Protein AF-0000000078818117 (afdb_homodimer)

Foldseek 3Di:
DPLVVVLVVLVVLLVVLVCQLVVLVVLCVVPPDPDDPPDDQDADVNHGPVVSVVSNVVSVVVNVVSVVVNCVSCVLVVVQVVCVVVPVDRDPPPPPDD/DPLVVVLVVLVVLLVVLVCQLVVLVVLCVVPPDPDDPPDDQDADVNHGPVVSVVSNVVSVVVNVVSVVVNCVSCVLVVVQVVCVVVPVDRDPPPDPDD

Structure (mmCIF, N/CA/C/O backbone):
data_AF-0000000078818117-model_v1
#
loop_
_entity.id
_entity.type
_entity.pdbx_description
1 polymer 'DUF4405 domain-containing protein'
#
loop_
_atom_site.group_PDB
_atom_site.id
_atom_site.type_symbol
_atom_site.label_atom_id
_atom_site.label_alt_id
_atom_site.label_comp_id
_atom_site.label_asym_id
_atom_site.label_entity_id
_atom_site.label_seq_id
_atom_site.pdbx_PDB_ins_code
_atom_site.Cartn_x
_atom_site.Cartn_y
_atom_site.Cartn_z
_atom_site.occupancy
_atom_site.B_iso_or_equiv
_atom_site.auth_seq_id
_atom_site.auth_comp_id
_atom_site.auth_asym_id
_atom_site.auth_atom_id
_atom_site.pdbx_PDB_model_num
ATOM 1 N N . MET A 1 1 ? -20.891 15.555 2.441 1 47.19 1 MET A N 1
ATOM 2 C CA . MET A 1 1 ? -19.844 15.062 3.34 1 47.19 1 MET A CA 1
ATOM 3 C C . MET A 1 1 ? -18.594 15.922 3.252 1 47.19 1 MET A C 1
ATOM 5 O O . MET A 1 1 ? -18.188 16.328 2.16 1 47.19 1 MET A O 1
ATOM 9 N N . THR A 1 2 ? -18.094 16.438 4.32 1 60.84 2 THR A N 1
ATOM 10 C CA . THR A 1 2 ? -16.969 17.359 4.297 1 60.84 2 THR A CA 1
ATOM 11 C C . THR A 1 2 ? -15.695 16.641 3.838 1 60.84 2 THR A C 1
ATOM 13 O O . THR A 1 2 ? -15.641 15.414 3.83 1 60.84 2 THR A O 1
ATOM 16 N N . ARG A 1 3 ? -14.828 17.219 3.002 1 67.75 3 ARG A N 1
ATOM 17 C CA . ARG A 1 3 ? -13.539 16.734 2.51 1 67.75 3 ARG A CA 1
ATOM 18 C C . ARG A 1 3 ? -12.82 15.906 3.568 1 67.75 3 ARG A C 1
ATOM 20 O O . ARG A 1 3 ? -12.164 14.914 3.248 1 67.75 3 ARG A O 1
ATOM 27 N N . GLN A 1 4 ? -13.055 16.266 4.758 1 66.62 4 GLN A N 1
ATOM 28 C CA . GLN A 1 4 ? -12.391 15.578 5.867 1 66.62 4 GLN A CA 1
ATOM 29 C C . GLN A 1 4 ? -12.945 14.164 6.047 1 66.62 4 GLN A C 1
ATOM 31 O O . GLN A 1 4 ? -12.188 13.234 6.336 1 66.62 4 GLN A O 1
ATOM 36 N N . LYS A 1 5 ? -14.234 14.156 5.777 1 73.19 5 LYS A N 1
ATOM 37 C CA . LYS A 1 5 ? -14.875 12.852 5.945 1 73.19 5 LYS A CA 1
ATOM 38 C C . LYS A 1 5 ? -14.461 11.883 4.844 1 73.19 5 LYS A C 1
ATOM 40 O O . LYS A 1 5 ? -14.234 10.703 5.102 1 73.19 5 LYS A O 1
ATOM 45 N N . THR A 1 6 ? -14.352 12.414 3.693 1 78.62 6 THR A N 1
ATOM 46 C CA . THR A 1 6 ? -13.938 11.586 2.568 1 78.62 6 THR A CA 1
ATOM 47 C C . THR A 1 6 ? -12.508 11.094 2.758 1 78.62 6 THR A C 1
ATOM 49 O O . THR A 1 6 ? -12.203 9.93 2.49 1 78.62 6 THR A O 1
ATOM 52 N N . ASN A 1 7 ? -11.641 11.969 3.268 1 79.56 7 ASN A N 1
ATOM 53 C CA . ASN A 1 7 ? -10.25 11.594 3.521 1 79.56 7 ASN A CA 1
ATOM 54 C C . ASN A 1 7 ? -10.148 10.477 4.551 1 79.56 7 ASN A C 1
ATOM 56 O O . ASN A 1 7 ? -9.398 9.516 4.359 1 79.56 7 ASN A O 1
ATOM 60 N N . TYR A 1 8 ? -10.922 10.695 5.484 1 82.25 8 TYR A N 1
ATOM 61 C CA . TYR A 1 8 ? -10.883 9.703 6.559 1 82.25 8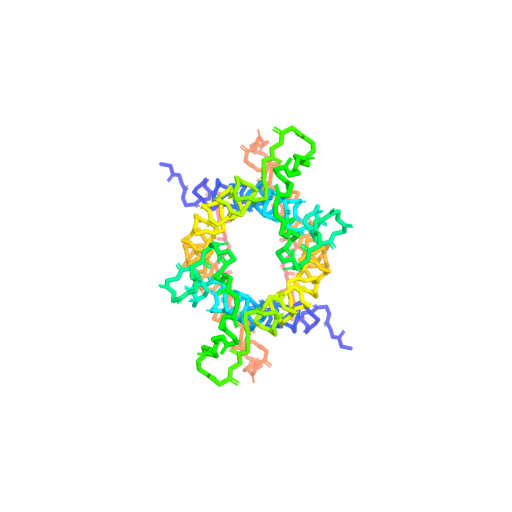 TYR A CA 1
ATOM 62 C C . TYR A 1 8 ? -11.398 8.359 6.074 1 82.25 8 TYR A C 1
ATOM 64 O O . TYR A 1 8 ? -10.82 7.312 6.383 1 82.25 8 TYR A O 1
ATOM 72 N N . LEU A 1 9 ? -12.453 8.352 5.348 1 87.06 9 LEU A N 1
ATOM 73 C CA . LEU A 1 9 ? -13.055 7.121 4.852 1 87.06 9 LEU A CA 1
ATOM 74 C C . LEU A 1 9 ? -12.109 6.406 3.891 1 87.06 9 LEU A C 1
ATOM 76 O O . LEU A 1 9 ? -11.984 5.18 3.941 1 87.06 9 LEU A O 1
ATOM 80 N N . VAL A 1 10 ? -11.484 7.141 3.068 1 91.25 10 VAL A N 1
ATOM 81 C CA . VAL A 1 10 ? -10.531 6.574 2.119 1 91.25 10 VAL A CA 1
ATOM 82 C C . VAL A 1 10 ? -9.352 5.965 2.873 1 91.25 10 VAL A C 1
ATOM 84 O O . VAL A 1 10 ? -8.938 4.836 2.588 1 91.25 10 VAL A O 1
ATOM 87 N N . ASP A 1 11 ? -8.938 6.668 3.828 1 91.25 11 ASP A N 1
ATOM 88 C CA . ASP A 1 11 ? -7.793 6.188 4.598 1 91.25 11 ASP A CA 1
ATOM 89 C C . ASP A 1 11 ? -8.148 4.926 5.383 1 91.25 11 ASP A C 1
ATOM 91 O O . ASP A 1 11 ? -7.332 4.012 5.504 1 91.25 11 ASP A O 1
ATOM 95 N N . LEU A 1 12 ? -9.328 4.922 5.902 1 90.44 12 LEU A N 1
ATOM 96 C CA . LEU A 1 12 ? -9.797 3.75 6.637 1 90.44 12 LEU A CA 1
ATOM 97 C C . LEU A 1 12 ? -9.938 2.547 5.711 1 90.44 12 LEU A C 1
ATOM 99 O O . LEU A 1 12 ? -9.531 1.437 6.062 1 90.44 12 LEU A O 1
ATOM 103 N N . ALA A 1 13 ? -10.516 2.766 4.598 1 94.75 13 ALA A N 1
ATOM 104 C CA . ALA A 1 13 ? -10.672 1.705 3.605 1 94.75 13 ALA A CA 1
ATOM 105 C C . ALA A 1 13 ? -9.312 1.194 3.135 1 94.75 13 ALA A C 1
ATOM 107 O O . ALA A 1 13 ? -9.102 -0.016 3.016 1 94.75 13 ALA A O 1
ATOM 108 N N . LEU A 1 14 ? -8.391 2.088 2.922 1 95.81 14 LEU A N 1
ATOM 109 C CA . LEU A 1 14 ? -7.047 1.737 2.473 1 95.81 14 LEU A CA 1
ATOM 110 C C . LEU A 1 14 ? -6.328 0.887 3.516 1 95.81 14 LEU A C 1
ATOM 112 O O . LEU A 1 14 ? -5.668 -0.097 3.174 1 95.81 14 LEU A O 1
ATOM 116 N N . THR A 1 15 ? -6.48 1.311 4.766 1 93.25 15 THR A N 1
ATOM 117 C CA . THR A 1 15 ? -5.836 0.561 5.84 1 93.25 15 THR A CA 1
ATOM 118 C C . THR A 1 15 ? -6.379 -0.863 5.906 1 93.25 15 THR A C 1
ATOM 120 O O . THR A 1 15 ? -5.613 -1.82 6.035 1 93.25 15 THR A O 1
ATOM 123 N N . THR A 1 16 ? -7.699 -1.043 5.754 1 94.19 16 THR A N 1
ATOM 124 C CA . THR A 1 16 ? -8.336 -2.355 5.797 1 94.19 16 THR A CA 1
ATOM 125 C C . THR A 1 16 ? -7.883 -3.215 4.621 1 94.19 16 THR A C 1
ATOM 127 O O . THR A 1 16 ? -7.512 -4.379 4.801 1 94.19 16 THR A O 1
ATOM 130 N N . LEU A 1 17 ? -7.926 -2.637 3.482 1 96.62 17 LEU A N 1
ATOM 131 C CA . LEU A 1 17 ? -7.5 -3.355 2.287 1 96.62 17 LEU A CA 1
ATOM 132 C C . LEU A 1 17 ? -6.027 -3.738 2.381 1 96.62 17 LEU A C 1
ATOM 134 O O . LEU A 1 17 ? -5.625 -4.805 1.91 1 96.62 17 LEU A O 1
ATOM 138 N N . PHE A 1 18 ? -5.219 -2.854 2.973 1 97.19 18 PHE A N 1
ATOM 139 C CA . PHE A 1 18 ? -3.801 -3.156 3.139 1 97.19 18 PHE A CA 1
ATOM 140 C C . PHE A 1 18 ? -3.609 -4.402 3.992 1 97.19 18 PHE A C 1
ATOM 142 O O . PHE A 1 18 ? -2.789 -5.266 3.666 1 97.19 18 PHE A O 1
ATOM 149 N N . PHE A 1 19 ? -4.328 -4.555 5.031 1 96.19 19 PHE A N 1
ATOM 150 C CA . PHE A 1 19 ? -4.211 -5.727 5.891 1 96.19 19 PHE A CA 1
ATOM 151 C C . PHE A 1 19 ? -4.66 -6.984 5.152 1 96.19 19 PHE A C 1
ATOM 153 O O . PHE A 1 19 ? -4.094 -8.062 5.344 1 96.19 19 PHE A O 1
ATOM 160 N N . GLY A 1 20 ? -5.672 -6.824 4.352 1 97 20 GLY A N 1
ATOM 161 C CA . GLY A 1 20 ? -6.117 -7.949 3.541 1 97 20 GLY A CA 1
ATOM 162 C C . GLY A 1 20 ? -5.07 -8.422 2.553 1 97 20 GLY A C 1
ATOM 163 O O . GLY A 1 20 ? -4.758 -9.617 2.494 1 97 20 GLY A O 1
ATOM 164 N N . VAL A 1 21 ? -4.516 -7.5 1.833 1 97.75 21 VAL A N 1
ATOM 165 C CA . VAL A 1 21 ? -3.539 -7.867 0.814 1 97.75 21 VAL A CA 1
ATOM 166 C C . VAL A 1 21 ? -2.254 -8.352 1.48 1 97.75 21 VAL A C 1
ATOM 168 O O . VAL A 1 21 ? -1.668 -9.352 1.057 1 97.75 21 VAL A O 1
ATOM 171 N N . ALA A 1 22 ? -1.793 -7.668 2.506 1 97 22 ALA A N 1
ATOM 172 C CA . ALA A 1 22 ? -0.597 -8.094 3.225 1 97 22 ALA A CA 1
ATOM 173 C C . ALA A 1 22 ? -0.804 -9.469 3.865 1 97 22 ALA A C 1
ATOM 175 O O . ALA A 1 22 ? 0.079 -10.32 3.811 1 97 22 ALA A O 1
ATOM 176 N N . GLY A 1 23 ? -1.94 -9.672 4.453 1 96.56 23 GLY A N 1
ATOM 177 C CA . GLY A 1 23 ? -2.246 -10.938 5.09 1 96.56 23 GLY A CA 1
ATOM 178 C C . GLY A 1 23 ? -2.283 -12.102 4.117 1 96.56 23 GLY A C 1
ATOM 179 O O . GLY A 1 23 ? -1.692 -13.156 4.375 1 96.56 23 GLY A O 1
ATOM 180 N N . THR A 1 24 ? -2.973 -11.938 2.994 1 95.94 24 THR A N 1
ATOM 181 C CA . THR A 1 24 ? -3.055 -12.992 1.992 1 95.94 24 THR A CA 1
ATOM 182 C C . THR A 1 24 ? -1.696 -13.227 1.339 1 95.94 24 THR A C 1
ATOM 184 O O . THR A 1 24 ? -1.318 -14.367 1.07 1 95.94 24 THR A O 1
ATOM 187 N N . GLY A 1 25 ? -0.952 -12.141 1.1 1 95.19 25 GLY A N 1
ATOM 188 C CA . GLY A 1 25 ? 0.386 -12.273 0.545 1 95.19 25 GLY A CA 1
ATOM 189 C C . GLY A 1 25 ? 1.344 -13.008 1.464 1 95.19 25 GLY A C 1
ATOM 190 O O . GLY A 1 25 ? 2.08 -13.891 1.024 1 95.19 25 GLY A O 1
ATOM 191 N N . LEU A 1 26 ? 1.374 -12.633 2.693 1 95.25 26 LEU A N 1
ATOM 192 C CA . LEU A 1 26 ? 2.246 -13.297 3.658 1 95.25 26 LEU A CA 1
ATOM 193 C C . LEU A 1 26 ? 1.849 -14.758 3.84 1 95.25 26 LEU A C 1
ATOM 195 O O . LEU A 1 26 ? 2.711 -15.625 3.994 1 95.25 26 LEU A O 1
ATOM 199 N N . PHE A 1 27 ? 0.569 -14.992 3.881 1 94.06 27 PHE A N 1
ATOM 200 C CA . PHE A 1 27 ? 0.097 -16.359 3.982 1 94.06 27 PHE A CA 1
ATOM 201 C C . PHE A 1 27 ? 0.626 -17.203 2.826 1 94.06 27 PHE A C 1
ATOM 203 O O . PHE A 1 27 ? 1.147 -18.297 3.037 1 94.06 27 PHE A O 1
ATOM 210 N N . MET A 1 28 ? 0.519 -16.734 1.641 1 92.38 28 MET A N 1
ATOM 211 C CA . MET A 1 28 ? 0.997 -17.469 0.471 1 92.38 28 MET A CA 1
ATOM 212 C C . MET A 1 28 ? 2.518 -17.594 0.488 1 92.38 28 MET A C 1
ATOM 214 O O . MET A 1 28 ? 3.068 -18.609 0.071 1 92.38 28 MET A O 1
ATOM 218 N N . TYR A 1 29 ? 3.1 -16.594 0.949 1 92.12 29 TYR A N 1
ATOM 219 C CA . TYR A 1 29 ? 4.559 -16.578 0.991 1 92.12 29 TYR A CA 1
ATOM 220 C C . TYR A 1 29 ? 5.094 -17.672 1.909 1 92.12 29 TYR A C 1
ATOM 222 O O . TYR A 1 29 ? 6.062 -18.344 1.574 1 92.12 29 TYR A O 1
ATOM 230 N N . PHE A 1 30 ? 4.465 -17.891 2.965 1 91.12 30 PHE A N 1
ATOM 231 C CA . PHE A 1 30 ? 4.98 -18.828 3.957 1 91.12 30 PHE A CA 1
ATOM 232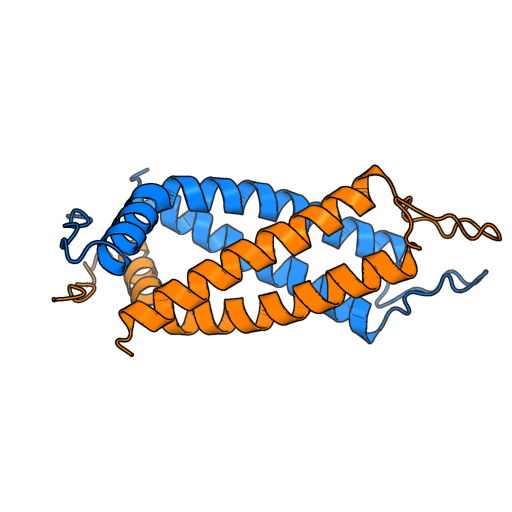 C C . PHE A 1 30 ? 4.383 -20.219 3.754 1 91.12 30 PHE A C 1
ATOM 234 O O . PHE A 1 30 ? 5.039 -21.219 4.02 1 91.12 30 PHE A O 1
ATOM 241 N N . PHE A 1 31 ? 3.225 -20.359 3.273 1 89.31 31 PHE A N 1
ATOM 242 C CA . PHE A 1 31 ? 2.523 -21.641 3.348 1 89.31 31 PHE A CA 1
ATOM 243 C C . PHE A 1 31 ? 2.32 -22.234 1.956 1 89.31 31 PHE A C 1
ATOM 245 O O . PHE A 1 31 ? 2.051 -23.422 1.814 1 89.31 31 PHE A O 1
ATOM 252 N N . ILE A 1 32 ? 2.35 -21.375 0.954 1 82.69 32 ILE A N 1
ATOM 253 C CA . ILE A 1 32 ? 2.074 -21.875 -0.387 1 82.69 32 ILE A CA 1
ATOM 254 C C . ILE A 1 32 ? 3.346 -21.828 -1.232 1 82.69 32 ILE A C 1
ATOM 256 O O . ILE A 1 32 ? 3.883 -20.734 -1.478 1 82.69 32 ILE A O 1
ATOM 260 N N . PRO A 1 33 ? 3.854 -22.922 -1.546 1 74.81 33 PRO A N 1
ATOM 261 C CA . PRO A 1 33 ? 5.078 -22.938 -2.35 1 74.81 33 PRO A CA 1
ATOM 262 C C . PRO A 1 33 ? 4.879 -22.359 -3.748 1 74.81 33 PRO A C 1
ATOM 264 O O . PRO A 1 33 ? 3.775 -22.422 -4.293 1 74.81 33 PRO A O 1
ATOM 267 N N . SER A 1 34 ? 5.77 -21.516 -4.293 1 68.06 34 SER A N 1
ATOM 268 C CA . SER A 1 34 ? 5.699 -20.875 -5.598 1 68.06 34 SER A CA 1
ATOM 269 C C . SER A 1 34 ? 5.625 -21.906 -6.723 1 68.06 34 SER A C 1
ATOM 271 O O . SER A 1 34 ? 5.109 -21.609 -7.805 1 68.06 34 SER A O 1
ATOM 273 N N . GLY A 1 35 ? 6.062 -23.109 -6.387 1 60.28 35 GLY A N 1
ATOM 274 C CA . GLY A 1 35 ? 6.117 -24.125 -7.418 1 60.28 35 GLY A CA 1
ATOM 275 C C . GLY A 1 35 ? 4.805 -24.859 -7.598 1 60.28 35 GLY A C 1
ATOM 276 O O . GLY A 1 35 ? 3.863 -24.656 -6.828 1 60.28 35 GLY A O 1
ATOM 277 N N . VAL A 1 36 ? 4.387 -25.031 -8.984 1 51.66 36 VAL A N 1
ATOM 278 C CA . VAL A 1 36 ? 3.211 -25.812 -9.359 1 51.66 36 VAL A CA 1
ATOM 279 C C . VAL A 1 36 ? 3.324 -27.219 -8.812 1 51.66 36 VAL A C 1
ATOM 281 O O . VAL A 1 36 ? 4.312 -27.922 -9.055 1 51.66 36 VAL A O 1
ATOM 284 N N . GLN A 1 37 ? 2.842 -27.422 -7.613 1 53.12 37 GLN A N 1
ATOM 285 C CA . GLN A 1 37 ? 2.887 -28.859 -7.316 1 53.12 37 GLN A CA 1
ATOM 286 C C . GLN A 1 37 ? 1.984 -29.641 -8.258 1 53.12 37 GLN A C 1
ATOM 288 O O . GLN A 1 37 ? 0.866 -29.219 -8.555 1 53.12 37 GLN A O 1
ATOM 293 N N . ARG A 1 38 ? 2.457 -30.219 -9.234 1 48.34 38 ARG A N 1
ATOM 294 C CA . ARG A 1 38 ? 1.839 -31.172 -10.141 1 48.34 38 ARG A CA 1
ATOM 295 C C . ARG A 1 38 ? 0.893 -32.094 -9.398 1 48.34 38 ARG A C 1
ATOM 297 O O . ARG A 1 38 ? 1.277 -32.719 -8.406 1 48.34 38 ARG A O 1
ATOM 304 N N . GLY A 1 39 ? -0.359 -32.094 -9.906 1 54.59 39 GLY A N 1
ATOM 305 C CA . GLY A 1 39 ? -1.339 -33.125 -9.719 1 54.59 39 GLY A CA 1
ATOM 306 C C . GLY A 1 39 ? -2.195 -32.938 -8.477 1 54.59 39 GLY A C 1
ATOM 307 O O . GLY A 1 39 ? -3.299 -33.5 -8.391 1 54.59 39 GLY A O 1
ATOM 308 N N . ARG A 1 40 ? -1.625 -32.5 -7.273 1 55.22 40 ARG A N 1
ATOM 309 C CA . ARG A 1 40 ? -2.5 -32.656 -6.113 1 55.22 40 ARG A CA 1
ATOM 310 C C . ARG A 1 40 ? -3.143 -31.328 -5.738 1 55.22 40 ARG A C 1
ATOM 312 O O . ARG A 1 40 ? -2.467 -30.297 -5.684 1 55.22 40 ARG A O 1
ATOM 319 N N . TYR A 1 41 ? -4.508 -31.234 -6.109 1 62.41 41 TYR A N 1
ATOM 320 C CA . TYR A 1 41 ? -5.375 -30.203 -5.535 1 62.41 41 TYR A CA 1
ATOM 321 C C . TYR A 1 41 ? -5.062 -29.984 -4.062 1 62.41 41 TYR A C 1
ATOM 323 O O . TYR A 1 41 ? -5.516 -30.75 -3.203 1 62.41 41 TYR A O 1
ATOM 331 N N . ILE A 1 42 ? -3.984 -29.266 -3.801 1 72.94 42 ILE A N 1
ATOM 332 C CA . ILE A 1 42 ? -3.662 -29.016 -2.4 1 72.94 42 ILE A CA 1
ATOM 333 C C . ILE A 1 42 ? -4.422 -27.781 -1.905 1 72.94 42 ILE A C 1
ATOM 335 O O . ILE A 1 42 ? -4.488 -26.766 -2.6 1 72.94 42 ILE A O 1
ATOM 339 N N . VAL A 1 43 ? -5.188 -28.016 -0.963 1 81.5 43 VAL A N 1
ATOM 340 C CA . VAL A 1 43 ? -5.957 -26.938 -0.335 1 81.5 43 VAL A CA 1
ATOM 341 C C . VAL A 1 43 ? -5.176 -26.375 0.847 1 81.5 43 VAL A C 1
ATOM 343 O O . VAL A 1 43 ? -4.559 -27.125 1.609 1 81.5 43 VAL A O 1
ATOM 346 N N . TYR A 1 44 ? -5.082 -25.125 0.829 1 86.69 44 TYR A N 1
ATOM 347 C CA . TYR A 1 44 ? -4.453 -24.391 1.919 1 86.69 44 TYR A CA 1
ATOM 348 C C . TYR A 1 44 ? -5.496 -23.609 2.723 1 86.69 44 TYR A C 1
ATOM 350 O O . TYR A 1 44 ? -6.094 -22.656 2.219 1 86.69 44 TYR A O 1
ATOM 358 N N . MET A 1 45 ? -5.734 -23.969 3.967 1 90.62 45 MET A N 1
ATOM 359 C CA . MET A 1 45 ? -6.77 -23.391 4.812 1 90.62 45 MET A CA 1
ATOM 360 C C . MET A 1 45 ? -8.133 -23.438 4.125 1 90.62 45 MET A C 1
ATOM 362 O O . MET A 1 45 ? -8.852 -22.438 4.082 1 90.62 45 MET A O 1
ATOM 366 N N . GLY A 1 46 ? -8.336 -24.422 3.436 1 89.31 46 GLY A N 1
ATOM 367 C CA . GLY A 1 46 ? -9.617 -24.703 2.812 1 89.31 46 GLY A CA 1
ATOM 368 C C . GLY A 1 46 ? -9.742 -24.109 1.419 1 89.31 46 GLY A C 1
ATOM 369 O O . GLY A 1 46 ? -10.773 -24.281 0.759 1 89.31 46 GLY A O 1
ATOM 370 N N . LEU A 1 47 ? -8.805 -23.406 0.946 1 90.12 47 LEU A N 1
ATOM 371 C CA . LEU A 1 47 ? -8.844 -22.781 -0.37 1 90.12 47 LEU A CA 1
ATOM 372 C C . LEU A 1 47 ? -7.695 -23.266 -1.243 1 90.12 47 LEU A C 1
ATOM 374 O O . LEU A 1 47 ? -6.625 -23.609 -0.733 1 90.12 47 LEU A O 1
ATOM 378 N N . THR A 1 48 ? -7.977 -23.25 -2.461 1 87.31 48 THR A N 1
ATOM 379 C CA . THR A 1 48 ? -6.926 -23.625 -3.402 1 87.31 48 THR A CA 1
ATOM 380 C C . THR A 1 48 ? -5.961 -22.453 -3.613 1 87.31 48 THR A C 1
ATOM 382 O O . THR A 1 48 ? -6.273 -21.312 -3.268 1 87.31 48 THR A O 1
ATOM 385 N N . LYS A 1 49 ? -4.793 -22.703 -4.113 1 87.06 49 LYS A N 1
ATOM 386 C CA . LYS A 1 49 ? -3.824 -21.656 -4.453 1 87.06 49 LYS A CA 1
ATOM 387 C C . LYS A 1 49 ? -4.426 -20.641 -5.422 1 87.06 49 LYS A C 1
ATOM 389 O O . LYS A 1 49 ? -4.234 -19.438 -5.258 1 87.06 49 LYS A O 1
ATOM 394 N N . ALA A 1 50 ? -5.141 -21.172 -6.355 1 86.25 50 ALA A N 1
ATOM 395 C CA . ALA A 1 50 ? -5.762 -20.297 -7.352 1 86.25 50 ALA A CA 1
ATOM 396 C C . ALA A 1 50 ? -6.73 -19.328 -6.695 1 86.25 50 ALA A C 1
ATOM 398 O O . ALA A 1 50 ? -6.82 -18.156 -7.102 1 86.25 50 ALA A O 1
ATOM 399 N N . THR A 1 51 ? -7.445 -19.812 -5.695 1 90.12 51 THR A N 1
ATOM 400 C CA . THR A 1 51 ? -8.414 -18.969 -5.008 1 90.12 51 THR A CA 1
ATOM 401 C C . THR A 1 51 ? -7.703 -17.906 -4.176 1 90.12 51 THR A C 1
ATOM 403 O O . THR A 1 51 ? -8.148 -16.75 -4.113 1 90.12 51 THR A O 1
ATOM 406 N N . TRP A 1 52 ? -6.641 -18.266 -3.564 1 92.5 52 TRP A N 1
ATOM 407 C CA . TRP A 1 52 ? -5.844 -17.312 -2.797 1 92.5 52 TRP A CA 1
ATOM 408 C C . TRP A 1 52 ? -5.312 -16.203 -3.695 1 92.5 52 TRP A C 1
ATOM 410 O O . TRP A 1 52 ? -5.359 -15.031 -3.332 1 92.5 52 TRP A O 1
ATOM 420 N N . VAL A 1 53 ? -4.824 -16.562 -4.848 1 90.62 53 VAL A N 1
ATOM 421 C CA . VAL A 1 53 ? -4.273 -15.594 -5.797 1 90.62 53 VAL A CA 1
ATOM 422 C C . VAL A 1 53 ? -5.383 -14.68 -6.305 1 90.62 53 VAL A C 1
ATOM 424 O O . VAL A 1 53 ? -5.176 -13.469 -6.465 1 90.62 53 VAL A O 1
ATOM 427 N N . TRP A 1 54 ? -6.512 -15.289 -6.488 1 92.5 54 TRP A N 1
ATOM 428 C CA . TRP A 1 54 ? -7.66 -14.523 -6.961 1 92.5 54 TRP A CA 1
ATOM 429 C C . TRP A 1 54 ? -8.07 -13.469 -5.934 1 92.5 54 TRP A C 1
ATOM 431 O O . TRP A 1 54 ? -8.281 -12.305 -6.281 1 92.5 54 TRP A O 1
ATOM 441 N N . ILE A 1 55 ? -8.172 -13.828 -4.707 1 95.12 55 ILE A N 1
ATOM 442 C CA . ILE A 1 55 ? -8.539 -12.914 -3.631 1 95.12 55 ILE A CA 1
ATOM 443 C C . ILE A 1 55 ? -7.492 -11.82 -3.502 1 95.12 55 ILE A C 1
ATOM 445 O O . ILE A 1 55 ? -7.828 -10.633 -3.465 1 95.12 55 ILE A O 1
ATOM 449 N N . HIS A 1 56 ? -6.223 -12.148 -3.406 1 96.69 56 HIS A N 1
ATOM 450 C CA . HIS A 1 56 ? -5.125 -11.195 -3.291 1 96.69 56 HIS A CA 1
ATOM 451 C C . HIS A 1 56 ? -5.129 -10.211 -4.453 1 96.69 56 HIS A C 1
ATOM 453 O O . HIS A 1 56 ? -4.969 -9.008 -4.25 1 96.69 56 HIS A O 1
ATOM 459 N N . SER A 1 57 ? -5.383 -10.703 -5.633 1 95.56 57 SER A N 1
ATOM 460 C CA . SER A 1 57 ? -5.316 -9.852 -6.816 1 95.56 57 SER A CA 1
ATOM 461 C C . SER A 1 57 ? -6.484 -8.875 -6.863 1 95.56 57 SER A C 1
ATOM 463 O O . SER A 1 57 ? -6.316 -7.711 -7.234 1 95.56 57 SER A O 1
ATOM 465 N N . ARG A 1 58 ? -7.633 -9.344 -6.492 1 96 58 ARG A N 1
ATOM 466 C CA . ARG A 1 58 ? -8.797 -8.469 -6.512 1 96 58 ARG A CA 1
ATOM 467 C C . ARG A 1 58 ? -8.672 -7.359 -5.469 1 96 58 ARG A C 1
ATOM 469 O O . ARG A 1 58 ? -8.914 -6.188 -5.77 1 96 58 ARG A O 1
ATOM 476 N N . ILE A 1 59 ? -8.312 -7.727 -4.293 1 97.25 59 ILE A N 1
ATOM 477 C CA . ILE A 1 59 ? -8.133 -6.742 -3.232 1 97.25 59 ILE A CA 1
ATOM 478 C C . ILE A 1 59 ? -6.977 -5.809 -3.59 1 97.25 59 ILE A C 1
ATOM 480 O O . ILE A 1 59 ? -7.027 -4.609 -3.311 1 97.25 59 ILE A O 1
ATOM 484 N N . GLY A 1 60 ? -5.961 -6.348 -4.18 1 97.5 60 GLY A N 1
ATOM 485 C CA . GLY A 1 60 ? -4.832 -5.539 -4.617 1 97.5 60 GLY A CA 1
ATOM 486 C C . GLY A 1 60 ? -5.207 -4.492 -5.645 1 97.5 60 GLY A C 1
ATOM 487 O O . GLY A 1 60 ? -4.758 -3.346 -5.562 1 97.5 60 GLY A O 1
ATOM 488 N N . ILE A 1 61 ? -6.012 -4.871 -6.602 1 96.69 61 ILE A N 1
ATOM 489 C CA . ILE A 1 61 ? -6.453 -3.945 -7.641 1 96.69 61 ILE A CA 1
ATOM 490 C C . ILE A 1 61 ? -7.297 -2.834 -7.016 1 96.69 61 ILE A C 1
ATOM 492 O O . ILE A 1 61 ? -7.129 -1.658 -7.348 1 96.69 61 ILE A O 1
ATOM 496 N N . LEU A 1 62 ? -8.172 -3.244 -6.152 1 96.94 62 LEU A N 1
ATOM 497 C CA . LEU A 1 62 ? -8.969 -2.256 -5.438 1 96.94 62 LEU A CA 1
ATOM 498 C C . LEU A 1 62 ? -8.078 -1.307 -4.641 1 96.94 62 LEU A C 1
ATOM 500 O O . LEU A 1 62 ? -8.328 -0.099 -4.609 1 96.94 62 LEU A O 1
ATOM 504 N N . MET A 1 63 ? -7.047 -1.838 -4.031 1 97.19 63 MET A N 1
ATOM 505 C CA . MET A 1 63 ? -6.125 -1.022 -3.244 1 97.19 63 MET A CA 1
ATOM 506 C C . MET A 1 63 ? -5.383 -0.028 -4.129 1 97.19 63 MET A C 1
ATOM 508 O O . MET A 1 63 ? -5.172 1.121 -3.74 1 97.19 63 MET A O 1
ATOM 512 N N . ILE A 1 64 ? -5 -0.431 -5.316 1 97.56 64 ILE A N 1
ATOM 513 C CA . ILE A 1 64 ? -4.289 0.45 -6.238 1 97.56 64 ILE A CA 1
ATOM 514 C C . ILE A 1 64 ? -5.164 1.656 -6.578 1 97.56 64 ILE A C 1
ATOM 516 O O . ILE A 1 64 ? -4.695 2.797 -6.551 1 97.56 64 ILE A O 1
ATOM 520 N N . ILE A 1 65 ? -6.414 1.425 -6.859 1 97 65 ILE A N 1
ATOM 521 C CA . ILE A 1 65 ? -7.355 2.488 -7.188 1 97 65 ILE A CA 1
ATOM 522 C C . ILE A 1 65 ? -7.469 3.457 -6.012 1 97 65 ILE A C 1
ATOM 524 O O . ILE A 1 65 ? -7.395 4.676 -6.191 1 97 65 ILE A O 1
ATOM 528 N N . LEU A 1 66 ? -7.582 2.971 -4.812 1 96.19 66 LEU A N 1
ATOM 529 C CA . LEU A 1 66 ? -7.75 3.803 -3.627 1 96.19 66 LEU A CA 1
ATOM 530 C C . LEU A 1 66 ? -6.465 4.562 -3.311 1 96.19 66 LEU A C 1
ATOM 532 O O . LEU A 1 66 ? -6.508 5.688 -2.809 1 96.19 66 LEU A O 1
ATOM 536 N N . VAL A 1 67 ? -5.32 3.947 -3.592 1 96.19 67 VAL A N 1
ATOM 537 C CA . VAL A 1 67 ? -4.055 4.641 -3.363 1 96.19 67 VAL A CA 1
ATOM 538 C C . VAL A 1 67 ? -3.955 5.848 -4.289 1 96.19 67 VAL A C 1
ATOM 540 O O . VAL A 1 67 ? -3.463 6.906 -3.889 1 96.19 67 VAL A O 1
ATOM 543 N N . VAL A 1 68 ? -4.402 5.684 -5.512 1 94.94 68 VAL A N 1
ATOM 544 C CA . VAL A 1 68 ? -4.418 6.809 -6.445 1 94.94 68 VAL A CA 1
ATOM 545 C C . VAL A 1 68 ? -5.293 7.926 -5.887 1 94.94 68 VAL A C 1
ATOM 547 O O . VAL A 1 68 ? -4.895 9.094 -5.887 1 94.94 68 VAL A O 1
ATOM 550 N N . ILE A 1 69 ? -6.449 7.629 -5.43 1 94.06 69 ILE A N 1
ATOM 551 C CA . ILE A 1 69 ? -7.355 8.602 -4.828 1 94.06 69 ILE A CA 1
ATOM 552 C C . ILE A 1 69 ? -6.703 9.227 -3.602 1 94.06 69 ILE A C 1
ATOM 554 O O . ILE A 1 69 ? -6.781 10.445 -3.402 1 94.06 69 ILE A O 1
ATOM 558 N N . HIS A 1 70 ? -6.105 8.391 -2.74 1 92.38 70 HIS A N 1
ATOM 559 C CA . HIS A 1 70 ? -5.352 8.852 -1.58 1 92.38 70 HIS A CA 1
ATOM 560 C C . HIS A 1 70 ? -4.328 9.914 -1.976 1 92.38 70 HIS A C 1
ATOM 562 O O . HIS A 1 70 ? -4.219 10.953 -1.321 1 92.38 70 HIS A O 1
ATOM 568 N N . PHE A 1 71 ? -3.615 9.727 -3.053 1 91.62 71 PHE A N 1
ATOM 569 C CA . PHE A 1 71 ? -2.604 10.672 -3.508 1 91.62 71 PHE A CA 1
ATOM 570 C C . PHE A 1 71 ? -3.248 11.977 -3.965 1 91.62 71 PHE A C 1
ATOM 572 O O . PHE A 1 71 ? -2.703 13.062 -3.734 1 91.62 71 PHE A O 1
ATOM 579 N N . ILE A 1 72 ? -4.387 11.844 -4.621 1 91.56 72 ILE A N 1
ATOM 580 C CA . ILE A 1 72 ? -5.105 13.023 -5.098 1 91.56 72 ILE A CA 1
ATOM 581 C C . ILE A 1 72 ? -5.582 13.852 -3.904 1 91.56 72 ILE A C 1
ATOM 583 O O . ILE A 1 72 ? -5.465 15.078 -3.906 1 91.56 72 ILE A O 1
ATOM 587 N N . LEU A 1 73 ? -6.047 13.242 -2.863 1 86.56 73 LEU A N 1
ATOM 588 C CA . LEU A 1 73 ? -6.559 13.922 -1.676 1 86.56 73 LEU A CA 1
ATOM 589 C C . LEU A 1 73 ? -5.43 14.562 -0.884 1 86.56 73 LEU A C 1
ATOM 591 O O . LEU A 1 73 ? -5.633 15.578 -0.215 1 86.56 73 LEU A O 1
ATOM 595 N N . HIS A 1 74 ? -4.277 13.953 -0.979 1 85.31 74 HIS A N 1
ATOM 596 C CA . HIS A 1 74 ? -3.146 14.453 -0.202 1 85.31 74 HIS A CA 1
ATOM 597 C C . HIS A 1 74 ? -2.154 15.195 -1.088 1 85.31 74 HIS A C 1
ATOM 599 O O . HIS A 1 74 ? -0.995 15.383 -0.71 1 85.31 74 HIS A O 1
ATOM 605 N N . TRP A 1 75 ? -2.6 15.688 -2.213 1 86.75 75 TRP A N 1
ATOM 606 C CA . TRP A 1 75 ? -1.736 16.328 -3.203 1 86.75 75 TRP A CA 1
ATOM 607 C C . TRP A 1 75 ? -1.136 17.609 -2.656 1 86.75 75 TRP A C 1
ATOM 609 O O . TRP A 1 75 ? 0.041 17.906 -2.883 1 86.75 75 TRP A O 1
ATOM 619 N N . LYS A 1 76 ? -1.864 18.344 -1.929 1 83.56 76 LYS A N 1
ATOM 620 C CA . LYS A 1 76 ? -1.37 19.594 -1.374 1 83.56 76 LYS A CA 1
ATOM 621 C C . LYS A 1 76 ? -0.257 19.344 -0.359 1 83.56 76 LYS A C 1
ATOM 623 O O . LYS A 1 76 ? 0.753 20.047 -0.355 1 83.56 76 LYS A O 1
ATOM 628 N N . TRP A 1 77 ? -0.566 18.344 0.423 1 78 77 TRP A N 1
ATOM 629 C CA . TRP A 1 77 ? 0.439 17.984 1.419 1 78 77 TRP A CA 1
ATOM 630 C C . TRP A 1 77 ? 1.717 17.484 0.751 1 78 77 TRP A C 1
ATOM 632 O O . TRP A 1 77 ? 2.822 17.859 1.16 1 78 77 TRP A O 1
ATOM 642 N N . ILE A 1 78 ? 1.598 16.734 -0.243 1 81.38 78 ILE A N 1
ATOM 643 C CA . ILE A 1 78 ? 2.74 16.172 -0.958 1 81.38 78 ILE A CA 1
ATOM 644 C C . ILE A 1 78 ? 3.555 17.297 -1.591 1 81.38 78 ILE A C 1
ATOM 646 O O . ILE A 1 78 ? 4.777 17.344 -1.456 1 81.38 78 ILE A O 1
ATOM 650 N N . VAL A 1 79 ? 2.896 18.125 -2.273 1 83.75 79 VAL A N 1
ATOM 651 C CA . VAL A 1 79 ? 3.566 19.234 -2.955 1 83.75 79 VAL A CA 1
ATOM 652 C C . VAL A 1 79 ? 4.27 20.125 -1.932 1 83.75 79 VAL A C 1
ATOM 654 O O . VAL A 1 79 ? 5.43 20.5 -2.119 1 83.75 79 VAL A O 1
ATOM 657 N N . CYS A 1 80 ? 3.637 20.422 -0.834 1 81.38 80 CYS A N 1
ATOM 658 C CA . CYS A 1 80 ? 4.188 21.297 0.193 1 81.38 80 CY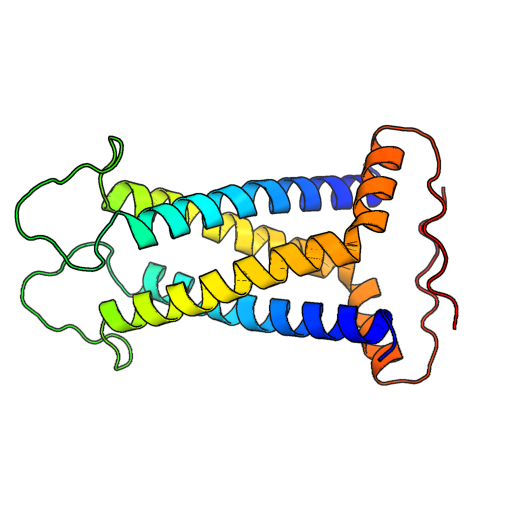S A CA 1
ATOM 659 C C . CYS A 1 80 ? 5.406 20.672 0.853 1 81.38 80 CYS A C 1
ATOM 661 O O . CYS A 1 80 ? 6.43 21.328 1.044 1 81.38 80 CYS A O 1
ATOM 663 N N . THR A 1 81 ? 5.254 19.469 1.152 1 77.19 81 THR A N 1
ATOM 664 C CA . THR A 1 81 ? 6.355 18.766 1.814 1 77.19 81 THR A CA 1
ATOM 665 C C . THR A 1 81 ? 7.551 18.641 0.878 1 77.19 81 THR A C 1
ATOM 667 O O . THR A 1 81 ? 8.703 18.766 1.308 1 77.19 81 THR A O 1
ATOM 670 N N . THR A 1 82 ? 7.293 18.359 -0.333 1 79.94 82 THR A N 1
ATOM 671 C CA . THR A 1 82 ? 8.359 18.266 -1.321 1 79.94 82 THR A CA 1
ATOM 672 C C . THR A 1 82 ? 9.047 19.609 -1.497 1 79.94 82 THR A C 1
ATOM 674 O O . THR A 1 82 ? 10.281 19.688 -1.565 1 79.94 82 THR A O 1
ATOM 677 N N . LYS A 1 83 ? 8.25 20.672 -1.557 1 82.69 83 LYS A N 1
ATOM 678 C CA . LYS A 1 83 ? 8.789 22.031 -1.695 1 82.69 83 LYS A CA 1
ATOM 679 C C . LYS A 1 83 ? 9.609 22.422 -0.469 1 82.69 83 LYS A C 1
ATOM 681 O O . LYS A 1 83 ? 10.672 23.031 -0.596 1 82.69 83 LYS A O 1
ATOM 686 N N . ASN A 1 84 ? 9.102 22.062 0.671 1 78.44 84 ASN A N 1
ATOM 687 C CA . ASN A 1 84 ? 9.797 22.375 1.913 1 78.44 84 ASN A CA 1
ATOM 688 C C . ASN A 1 84 ? 11.117 21.609 2.023 1 78.44 84 ASN A C 1
ATOM 690 O O . ASN A 1 84 ? 12.078 22.125 2.6 1 78.44 84 ASN A O 1
ATOM 694 N N . PHE A 1 85 ? 10.984 20.422 1.595 1 75.75 85 PHE A N 1
ATOM 695 C CA . PHE A 1 85 ? 12.188 19.594 1.638 1 75.75 85 PHE A CA 1
ATOM 696 C C . PHE A 1 85 ? 13.266 20.156 0.724 1 75.75 85 PHE A C 1
ATOM 698 O O . PHE A 1 85 ? 14.445 20.172 1.084 1 75.75 85 PHE A O 1
ATOM 705 N N . PHE A 1 86 ? 12.852 20.516 -0.426 1 77.12 86 PHE A N 1
ATOM 706 C CA . PHE A 1 86 ? 13.828 21 -1.39 1 77.12 86 PHE A CA 1
ATOM 707 C C . PHE A 1 86 ? 14 22.516 -1.27 1 77.12 86 PHE A C 1
ATOM 709 O O . PHE A 1 86 ? 15.055 23.047 -1.592 1 77.12 86 PHE A O 1
ATOM 716 N N . ARG A 1 87 ? 12.656 23.141 -1.109 1 68.31 87 ARG A N 1
ATOM 717 C CA . ARG A 1 87 ? 12.734 24.594 -1.095 1 68.31 87 ARG A CA 1
ATOM 718 C C . ARG A 1 87 ? 12.633 25.141 0.328 1 68.31 87 ARG A C 1
ATOM 720 O O . ARG A 1 87 ? 11.859 24.625 1.141 1 68.31 87 ARG A O 1
ATOM 727 N N . LYS A 1 88 ? 13.523 25.547 0.953 1 62.41 88 LYS A N 1
ATOM 728 C CA . LYS A 1 88 ? 13.594 26.203 2.254 1 62.41 88 LYS A CA 1
ATOM 729 C C . LYS A 1 88 ? 12.375 27.094 2.49 1 62.41 88 LYS A C 1
ATOM 731 O O . LYS A 1 88 ? 12.391 27.953 3.365 1 62.41 88 LYS A O 1
ATOM 736 N N . GLU A 1 89 ? 11.367 26.891 1.394 1 57.38 89 GLU A N 1
ATOM 737 C CA . GLU A 1 89 ? 10.258 27.828 1.578 1 57.38 89 GLU A CA 1
ATOM 738 C C . GLU A 1 89 ? 9.109 27.172 2.342 1 57.38 89 GLU A C 1
ATOM 740 O O . GLU A 1 89 ? 8.93 25.953 2.291 1 57.38 89 GLU A O 1
ATOM 745 N N . ARG A 1 90 ? 8.672 27.672 3.383 1 60 90 ARG A N 1
ATOM 746 C CA . ARG A 1 90 ? 7.637 27.156 4.281 1 60 90 ARG A CA 1
ATOM 747 C C . ARG A 1 90 ? 6.281 27.109 3.584 1 60 90 ARG A C 1
ATOM 749 O O . ARG A 1 90 ? 5.789 28.125 3.088 1 60 90 ARG A O 1
ATOM 756 N N . CYS A 1 91 ? 5.891 26.031 2.941 1 63.19 91 CYS A N 1
ATOM 757 C CA . CYS A 1 91 ? 4.531 25.938 2.418 1 63.19 91 CYS A CA 1
ATOM 758 C C . CYS A 1 91 ? 3.512 25.891 3.551 1 63.19 91 CYS A C 1
ATOM 760 O O . CYS A 1 91 ? 3.723 25.219 4.562 1 63.19 91 CYS A O 1
ATOM 762 N N . GLU A 1 92 ? 2.623 26.922 3.738 1 51.94 92 GLU A N 1
ATOM 763 C CA . GLU A 1 92 ? 1.555 27.047 4.727 1 51.94 92 GLU A CA 1
ATOM 764 C C . GLU A 1 92 ? 0.44 26.047 4.461 1 51.94 92 GLU A C 1
ATOM 766 O O . GLU A 1 92 ? -0.164 26.047 3.387 1 51.94 92 GLU A O 1
ATOM 771 N N . LEU A 1 93 ? 0.522 24.766 4.57 1 53.22 93 LEU A N 1
ATOM 772 C CA . LEU A 1 93 ? -0.588 23.812 4.449 1 53.22 93 LEU A CA 1
ATOM 773 C C . LEU A 1 93 ? -1.795 24.297 5.25 1 53.22 93 LEU A C 1
ATOM 775 O O . LEU A 1 93 ? -1.661 24.672 6.414 1 53.22 93 LEU A O 1
ATOM 779 N N . GLU A 1 94 ? -2.691 24.984 4.48 1 45.25 94 GLU A N 1
ATOM 780 C CA . GLU A 1 94 ? -3.924 25.547 5.035 1 45.25 94 GLU A CA 1
ATOM 781 C C . GLU A 1 94 ? -4.488 24.641 6.129 1 45.25 94 GLU A C 1
ATOM 783 O O . GLU A 1 94 ? -4.48 23.406 5.992 1 45.25 94 GLU A O 1
ATOM 788 N N . LYS A 1 95 ? -4.641 25.125 7.309 1 45.53 95 LYS A N 1
ATOM 789 C CA . LYS A 1 95 ? -5.266 24.656 8.539 1 45.53 95 LYS A CA 1
ATOM 790 C C . LYS A 1 95 ? -6.605 23.984 8.258 1 45.53 95 LYS A C 1
ATOM 792 O O . LYS A 1 95 ? -7.402 24.5 7.461 1 45.53 95 LYS A O 1
ATOM 797 N N . VAL A 1 96 ? -6.652 22.734 8.016 1 41.09 96 VAL A N 1
ATOM 798 C CA . VAL A 1 96 ? -7.98 22.125 8.109 1 41.09 96 VAL A CA 1
ATOM 799 C C . VAL A 1 96 ? -8.805 22.859 9.172 1 41.09 96 VAL A C 1
ATOM 801 O O . VAL A 1 96 ? -8.523 22.75 10.367 1 41.09 96 VAL A O 1
ATOM 804 N N . ASP A 1 97 ? -9.109 24.125 9.023 1 32.16 97 ASP A N 1
ATOM 805 C CA . ASP A 1 97 ? -10.039 24.828 9.898 1 32.16 97 ASP A CA 1
ATOM 806 C C . ASP A 1 97 ? -11.281 24 10.172 1 32.16 97 ASP A C 1
ATOM 808 O O . ASP A 1 97 ? -11.773 23.297 9.289 1 32.16 97 ASP A O 1
ATOM 812 N N . SER A 1 98 ? -11.953 24.125 11.531 1 29.95 98 SER A N 1
ATOM 813 C CA . SER A 1 98 ? -13.258 23.797 12.094 1 29.95 98 SER A CA 1
ATOM 814 C C . SER A 1 98 ? -14.391 24.234 11.164 1 29.95 98 SER A C 1
ATOM 816 O O . SER A 1 98 ? -14.391 25.359 10.672 1 29.95 98 SER A O 1
ATOM 818 N N . MET B 1 1 ? 18.938 14.312 11.508 1 47.16 1 MET B N 1
ATOM 819 C CA . MET B 1 1 ? 17.938 14.594 10.477 1 47.16 1 MET B CA 1
ATOM 820 C C . MET B 1 1 ? 16.594 14.93 11.109 1 47.16 1 MET B C 1
ATOM 822 O O . MET B 1 1 ? 16.188 14.32 12.094 1 47.16 1 MET B O 1
ATOM 826 N N . THR B 1 2 ? 16 16 10.773 1 60.69 2 THR B N 1
ATOM 827 C CA . THR B 1 2 ? 14.766 16.438 11.414 1 60.69 2 THR B CA 1
ATOM 828 C C . THR B 1 2 ? 13.617 15.5 11.078 1 60.69 2 THR B C 1
ATOM 830 O O . THR B 1 2 ? 13.711 14.711 10.133 1 60.69 2 THR B O 1
ATOM 833 N N . ARG B 1 3 ? 12.719 15.102 12 1 67.69 3 ARG B N 1
ATOM 834 C CA . ARG B 1 3 ? 11.523 14.273 11.859 1 67.69 3 ARG B CA 1
ATOM 835 C C . ARG B 1 3 ? 10.867 14.477 10.5 1 67.69 3 ARG B C 1
ATOM 837 O O . ARG B 1 3 ? 10.359 13.531 9.898 1 67.69 3 ARG B O 1
ATOM 844 N N . GLN B 1 4 ? 11 15.633 10.016 1 66.19 4 GLN B N 1
ATOM 845 C CA . GLN B 1 4 ? 10.375 15.977 8.742 1 66.19 4 GLN B CA 1
ATOM 846 C C . GLN B 1 4 ? 11.086 15.289 7.578 1 66.19 4 GLN B C 1
ATOM 848 O O . GLN B 1 4 ? 10.438 14.828 6.633 1 66.19 4 GLN B O 1
ATOM 853 N N . LYS B 1 5 ? 12.383 15.227 7.828 1 73.06 5 LYS B N 1
ATOM 854 C CA . LYS B 1 5 ? 13.18 14.609 6.77 1 73.06 5 LYS B CA 1
ATOM 855 C C . LYS B 1 5 ? 12.938 13.102 6.711 1 73.06 5 LYS B C 1
ATOM 857 O O . LYS B 1 5 ? 12.859 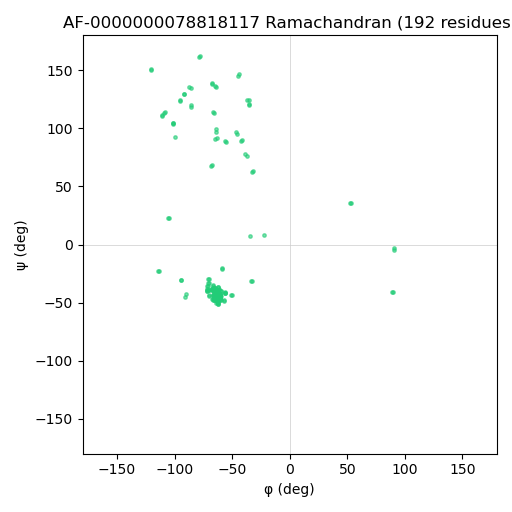12.523 5.625 1 73.06 5 LYS B O 1
ATOM 862 N N . THR B 1 6 ? 12.82 12.547 7.852 1 78.69 6 THR B N 1
ATOM 863 C CA . THR B 1 6 ? 12.57 11.109 7.914 1 78.69 6 THR B CA 1
ATOM 864 C C . THR B 1 6 ? 11.203 10.766 7.328 1 78.69 6 THR B C 1
ATOM 866 O O . THR B 1 6 ? 11.07 9.781 6.594 1 78.69 6 THR B O 1
ATOM 869 N N . ASN B 1 7 ? 10.219 11.609 7.613 1 79.44 7 ASN B N 1
ATOM 870 C CA . ASN B 1 7 ? 8.875 11.398 7.082 1 79.44 7 ASN B CA 1
ATOM 871 C C . ASN B 1 7 ? 8.859 11.461 5.559 1 79.44 7 ASN B C 1
ATOM 873 O O . ASN B 1 7 ? 8.242 10.617 4.906 1 79.44 7 ASN B O 1
ATOM 877 N N . TYR B 1 8 ? 9.547 12.398 5.156 1 82.06 8 TYR B N 1
ATOM 878 C CA . TYR B 1 8 ? 9.578 12.586 3.709 1 82.06 8 TYR B CA 1
ATOM 879 C C . TYR B 1 8 ? 10.289 11.422 3.023 1 82.06 8 TYR B C 1
ATOM 881 O O . TYR B 1 8 ? 9.82 10.922 1.997 1 82.06 8 TYR B O 1
ATOM 889 N N . LEU B 1 9 ? 11.367 11 3.561 1 86.81 9 LEU B N 1
ATOM 890 C CA . LEU B 1 9 ? 12.141 9.914 2.98 1 86.81 9 LEU B CA 1
ATOM 891 C C . LEU B 1 9 ? 11.352 8.609 2.994 1 86.81 9 LEU B C 1
ATOM 893 O O . LEU B 1 9 ? 11.367 7.855 2.02 1 86.81 9 LEU B O 1
ATOM 897 N N . VAL B 1 10 ? 10.672 8.375 4.051 1 91.19 10 VAL B N 1
ATOM 898 C CA . VAL B 1 10 ? 9.852 7.176 4.176 1 91.19 10 VAL B CA 1
ATOM 899 C C . VAL B 1 10 ? 8.719 7.215 3.154 1 91.19 10 VAL B C 1
ATOM 901 O O . VAL B 1 10 ? 8.469 6.23 2.457 1 91.19 10 VAL B O 1
ATOM 904 N N . ASP B 1 11 ? 8.172 8.336 3.035 1 91.19 11 ASP B N 1
ATOM 905 C CA . ASP B 1 11 ? 7.055 8.477 2.105 1 91.19 11 ASP B CA 1
ATOM 906 C C . ASP B 1 11 ? 7.523 8.32 0.66 1 91.19 11 ASP B C 1
ATOM 908 O O . ASP B 1 11 ? 6.82 7.73 -0.164 1 91.19 11 ASP B O 1
ATOM 912 N N . LEU B 1 12 ? 8.664 8.859 0.406 1 90.44 12 LEU B N 1
ATOM 913 C CA . LEU B 1 12 ? 9.227 8.734 -0.934 1 90.44 12 LEU B CA 1
ATOM 914 C C . LEU B 1 12 ? 9.57 7.277 -1.242 1 90.44 12 LEU B C 1
ATOM 916 O O . LEU B 1 12 ? 9.289 6.789 -2.338 1 90.44 12 LEU B O 1
ATOM 920 N N . ALA B 1 13 ? 10.18 6.637 -0.329 1 94.62 13 ALA B N 1
ATOM 921 C CA . ALA B 1 13 ? 10.523 5.227 -0.486 1 94.62 13 ALA B CA 1
ATOM 922 C C . ALA B 1 13 ? 9.266 4.375 -0.652 1 94.62 13 ALA B C 1
ATOM 924 O O . ALA B 1 13 ? 9.219 3.486 -1.507 1 94.62 13 ALA B O 1
ATOM 925 N N . LEU B 1 14 ? 8.25 4.672 0.111 1 95.75 14 LEU B N 1
ATOM 926 C CA . LEU B 1 14 ? 6.992 3.939 0.057 1 95.75 14 LEU B CA 1
ATOM 927 C C . LEU B 1 14 ? 6.328 4.105 -1.306 1 95.75 14 LEU B C 1
ATOM 929 O O . LEU B 1 14 ? 5.816 3.135 -1.872 1 95.75 14 LEU B O 1
ATOM 933 N N . THR B 1 15 ? 6.355 5.336 -1.786 1 93.25 15 THR B N 1
ATOM 934 C CA . THR B 1 15 ? 5.75 5.602 -3.086 1 93.25 15 THR B CA 1
ATOM 935 C C . THR B 1 15 ? 6.461 4.816 -4.184 1 93.25 15 THR B C 1
ATOM 937 O O . THR B 1 15 ? 5.816 4.207 -5.039 1 93.25 15 THR B O 1
ATOM 940 N N . THR B 1 16 ? 7.793 4.746 -4.145 1 94.12 16 THR B N 1
ATOM 941 C CA . THR B 1 16 ? 8.586 4.023 -5.137 1 94.12 16 THR B CA 1
ATOM 942 C C . THR B 1 16 ? 8.312 2.525 -5.062 1 94.12 16 THR B C 1
ATOM 944 O O . THR B 1 16 ? 8.078 1.879 -6.086 1 94.12 16 THR B O 1
ATOM 947 N N . LEU B 1 17 ? 8.352 2.033 -3.879 1 96.56 17 LEU B N 1
ATOM 948 C CA . LEU B 1 17 ? 8.086 0.612 -3.684 1 96.56 17 LEU B CA 1
ATOM 949 C C . LEU B 1 17 ? 6.668 0.256 -4.121 1 96.56 17 LEU B C 1
ATOM 951 O O . LEU B 1 17 ? 6.434 -0.831 -4.652 1 96.56 17 LEU B O 1
ATOM 955 N N . PHE B 1 18 ? 5.723 1.171 -3.871 1 97.12 18 PHE B N 1
ATOM 956 C CA . PHE B 1 18 ? 4.348 0.927 -4.289 1 97.12 18 PHE B CA 1
ATOM 957 C C . PHE B 1 18 ? 4.262 0.761 -5.801 1 97.12 18 PHE B C 1
ATOM 959 O O . PHE B 1 18 ? 3.576 -0.137 -6.297 1 97.12 18 PHE B O 1
ATOM 966 N N . PHE B 1 19 ? 4.934 1.546 -6.547 1 96.19 19 PHE B N 1
ATOM 967 C CA . PHE B 1 19 ? 4.918 1.439 -8 1 96.19 19 PHE B CA 1
ATOM 968 C C . PHE B 1 19 ? 5.559 0.133 -8.453 1 96.19 19 PHE B C 1
ATOM 970 O O . PHE B 1 19 ? 5.117 -0.475 -9.43 1 96.19 19 PHE B O 1
ATOM 977 N N . GLY B 1 20 ? 6.59 -0.243 -7.762 1 97 20 GLY B N 1
ATOM 978 C CA . GLY B 1 20 ? 7.215 -1.519 -8.07 1 97 20 GLY B CA 1
ATOM 979 C C . GLY B 1 20 ? 6.293 -2.705 -7.855 1 97 20 GLY B C 1
ATOM 980 O O . GLY B 1 20 ? 6.137 -3.543 -8.742 1 97 20 GLY B O 1
ATOM 981 N N . VAL B 1 21 ? 5.676 -2.734 -6.715 1 97.75 21 VAL B N 1
ATOM 982 C CA . VAL B 1 21 ? 4.812 -3.865 -6.391 1 97.75 21 VAL B CA 1
ATOM 983 C 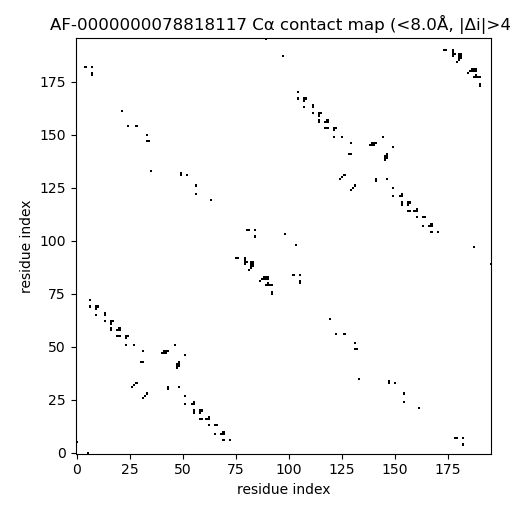C . VAL B 1 21 ? 3.561 -3.826 -7.266 1 97.75 21 VAL B C 1
ATOM 985 O O . VAL B 1 21 ? 3.127 -4.855 -7.785 1 97.75 21 VAL B O 1
ATOM 988 N N . ALA B 1 22 ? 2.949 -2.672 -7.434 1 97 22 ALA B N 1
ATOM 989 C CA . ALA B 1 22 ? 1.774 -2.545 -8.289 1 97 22 ALA B CA 1
ATOM 990 C C . ALA B 1 22 ? 2.111 -2.9 -9.734 1 97 22 ALA B C 1
ATOM 992 O O . ALA B 1 22 ? 1.342 -3.594 -10.406 1 97 22 ALA B O 1
ATOM 993 N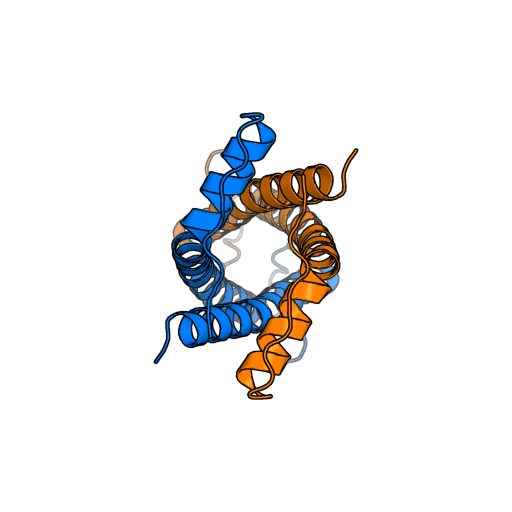 N . GLY B 1 23 ? 3.23 -2.441 -10.211 1 96.56 23 GLY B N 1
ATOM 994 C CA . GLY B 1 23 ? 3.65 -2.727 -11.57 1 96.56 23 GLY B CA 1
ATOM 995 C C . GLY B 1 23 ? 3.887 -4.203 -11.828 1 96.56 23 GLY B C 1
ATOM 996 O O . GLY B 1 23 ? 3.414 -4.746 -12.828 1 96.56 23 GLY B O 1
ATOM 997 N N . THR B 1 24 ? 4.617 -4.859 -10.938 1 95.94 24 THR B N 1
ATOM 998 C CA . THR B 1 24 ? 4.891 -6.285 -11.094 1 95.94 24 THR B CA 1
ATOM 999 C C . THR B 1 24 ? 3.609 -7.098 -10.922 1 95.94 24 THR B C 1
ATOM 1001 O O . THR B 1 24 ? 3.391 -8.078 -11.641 1 95.94 24 THR B O 1
ATOM 1004 N N . GLY B 1 25 ? 2.746 -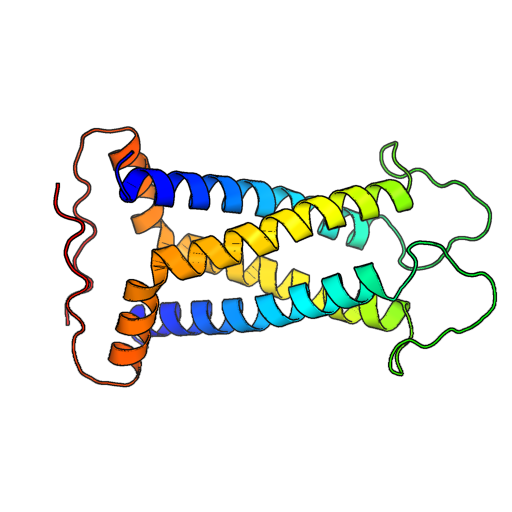6.699 -9.984 1 95.25 25 GLY B N 1
ATOM 1005 C CA . GLY B 1 25 ? 1.471 -7.375 -9.805 1 95.25 25 GLY B CA 1
ATOM 1006 C C . GLY B 1 25 ? 0.556 -7.258 -11.008 1 95.25 25 GLY B C 1
ATOM 1007 O O . GLY B 1 25 ? -0.04 -8.242 -11.438 1 95.25 25 GLY B O 1
ATOM 1008 N N . LEU B 1 26 ? 0.413 -6.078 -11.516 1 95.25 26 LEU B N 1
ATOM 1009 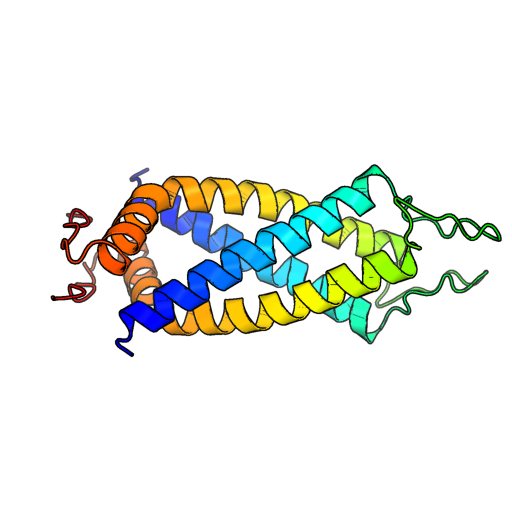C CA . LEU B 1 26 ? -0.427 -5.871 -12.695 1 95.25 26 LEU B CA 1
ATOM 1010 C C . LEU B 1 26 ? 0.132 -6.613 -13.898 1 95.25 26 LEU B C 1
ATOM 1012 O O . LEU B 1 26 ? -0.626 -7.156 -14.711 1 95.25 26 LEU B O 1
ATOM 1016 N N . PHE B 1 27 ? 1.43 -6.578 -14.039 1 93.94 27 PHE B N 1
ATOM 1017 C CA . PHE B 1 27 ? 2.057 -7.316 -15.125 1 93.94 27 PHE B CA 1
ATOM 1018 C C . PHE B 1 27 ? 1.705 -8.797 -15.055 1 93.94 27 PHE B C 1
ATOM 1020 O O . PHE B 1 27 ? 1.309 -9.398 -16.047 1 93.94 27 PHE B O 1
ATOM 1027 N N . MET B 1 28 ? 1.832 -9.383 -13.922 1 92.31 28 MET B N 1
ATOM 1028 C CA . MET B 1 28 ? 1.52 -10.797 -13.75 1 92.31 28 MET B CA 1
ATOM 1029 C C . MET B 1 28 ? 0.028 -11.055 -13.93 1 92.31 28 MET B C 1
ATOM 1031 O O . MET B 1 28 ? -0.368 -12.094 -14.469 1 92.31 28 MET B O 1
ATOM 1035 N N . TYR B 1 29 ? -0.711 -10.141 -13.516 1 92.19 29 TYR B N 1
ATOM 1036 C CA . TYR B 1 29 ? -2.16 -10.289 -13.609 1 92.19 29 TYR B CA 1
ATOM 1037 C C . TYR B 1 29 ? -2.607 -10.352 -15.062 1 92.19 29 TYR B C 1
ATOM 1039 O O . TYR B 1 29 ? -3.467 -11.164 -15.422 1 92.19 29 TYR B O 1
ATOM 1047 N N . PHE B 1 30 ? -2.021 -9.609 -15.883 1 91.19 30 PHE B N 1
ATOM 1048 C CA . PHE B 1 30 ? -2.477 -9.516 -17.266 1 91.19 30 PHE B CA 1
ATOM 1049 C C . PHE B 1 30 ? -1.701 -10.484 -18.156 1 91.19 30 PHE B C 1
ATOM 1051 O O . PHE B 1 30 ? -2.24 -11 -19.141 1 91.19 30 PHE B O 1
ATOM 1058 N N . PHE B 1 31 ? -0.492 -10.789 -17.891 1 89.38 31 PHE B N 1
ATOM 1059 C CA . PHE B 1 31 ? 0.358 -11.461 -18.875 1 89.38 31 PHE B CA 1
ATOM 1060 C C . PHE B 1 31 ? 0.71 -12.867 -18.406 1 89.38 31 PHE B C 1
ATOM 1062 O O . PHE B 1 31 ? 1.135 -13.703 -19.203 1 89.38 31 PHE B O 1
ATOM 1069 N N . ILE B 1 32 ? 0.638 -13.102 -17.109 1 82.81 32 ILE B N 1
ATOM 1070 C CA . ILE B 1 32 ? 1.05 -14.406 -16.609 1 82.81 32 ILE B CA 1
ATOM 1071 C C . ILE B 1 32 ? -0.167 -15.172 -16.094 1 82.81 32 ILE B C 1
ATOM 1073 O O . ILE B 1 32 ? -0.817 -14.734 -15.133 1 82.81 32 ILE B O 1
ATOM 1077 N N . PRO B 1 33 ? -0.53 -16.156 -16.75 1 75 33 PRO B N 1
ATOM 1078 C CA . PRO B 1 33 ? -1.696 -16.938 -16.328 1 75 33 PRO B CA 1
ATOM 1079 C C . PRO B 1 33 ? -1.495 -17.609 -14.977 1 75 33 PRO B C 1
ATOM 1081 O O . PRO B 1 33 ? -0.364 -17.922 -14.602 1 75 33 PRO B O 1
ATOM 1084 N N . SER B 1 34 ? -2.451 -17.594 -14.023 1 68.19 34 SER B N 1
ATOM 1085 C CA . SER B 1 34 ? -2.389 -18.172 -12.68 1 68.19 34 SER B CA 1
ATOM 1086 C C . SER B 1 34 ? -2.123 -19.672 -12.734 1 68.19 34 SER B C 1
ATOM 1088 O O . SER B 1 34 ? -1.588 -20.25 -11.789 1 68.19 34 SER B O 1
ATOM 1090 N N . GLY B 1 35 ? -2.418 -20.219 -13.906 1 60.25 35 GLY B N 1
ATOM 1091 C CA . GLY B 1 35 ? -2.293 -21.672 -14.031 1 60.25 35 GLY B CA 1
ATOM 1092 C C . GLY B 1 35 ? -0.897 -22.109 -14.422 1 60.25 35 GLY B C 1
ATOM 1093 O O . GLY B 1 35 ? -0.03 -21.281 -14.711 1 60.25 35 GLY B O 1
ATOM 1094 N N . VAL B 1 36 ? -0.382 -23.234 -13.664 1 51.53 36 VAL B N 1
ATOM 1095 C CA . VAL B 1 36 ? 0.895 -23.891 -13.953 1 51.53 36 VAL B CA 1
ATOM 1096 C C . VAL B 1 36 ? 0.917 -24.359 -15.406 1 51.53 36 VAL B C 1
ATOM 1098 O O . VAL B 1 36 ? 0.031 -25.094 -15.836 1 51.53 36 VAL B O 1
ATOM 1101 N N . GLN B 1 37 ? 1.342 -23.5 -16.297 1 53.22 37 GLN B N 1
ATOM 1102 C CA . GLN B 1 37 ? 1.453 -24.172 -17.578 1 53.22 37 GLN B CA 1
ATOM 1103 C C . GLN B 1 37 ? 2.514 -25.281 -17.531 1 53.22 37 GLN B C 1
ATOM 1105 O O . GLN B 1 37 ? 3.596 -25.078 -16.969 1 53.22 37 GLN B O 1
ATOM 1110 N N . ARG B 1 38 ? 2.189 -26.438 -17.328 1 48.66 38 ARG B N 1
ATOM 1111 C CA . ARG B 1 38 ? 2.986 -27.656 -17.438 1 48.66 38 ARG B CA 1
ATOM 1112 C C . ARG B 1 38 ? 3.975 -27.562 -18.594 1 48.66 38 ARG B C 1
ATOM 1114 O O . ARG B 1 38 ? 3.588 -27.266 -19.719 1 48.66 38 ARG B O 1
ATOM 1121 N N . GLY B 1 39 ? 5.246 -27.781 -18.203 1 54.34 39 GLY B N 1
ATOM 1122 C CA . GLY B 1 39 ? 6.32 -28.188 -19.094 1 54.34 39 GLY B CA 1
ATOM 1123 C C . GLY B 1 39 ? 7.07 -27.016 -19.703 1 54.34 39 GLY B C 1
ATOM 1124 O O . GLY B 1 39 ? 8.211 -27.172 -20.141 1 54.34 39 GLY B O 1
ATOM 1125 N N . ARG B 1 40 ? 6.379 -25.891 -20.141 1 55.25 40 ARG B N 1
ATOM 1126 C CA . ARG B 1 40 ? 7.191 -24.984 -20.953 1 55.25 40 ARG B CA 1
ATOM 1127 C C . ARG B 1 40 ? 7.656 -23.781 -20.141 1 55.25 40 ARG B C 1
ATOM 1129 O O . ARG B 1 40 ? 6.863 -23.172 -19.422 1 55.25 40 ARG B O 1
ATOM 1136 N N . TYR B 1 41 ? 9.023 -23.844 -19.75 1 62.34 41 TYR B N 1
ATOM 1137 C CA . TYR B 1 41 ? 9.734 -22.656 -19.297 1 62.34 41 TYR B CA 1
ATOM 1138 C C . TYR B 1 41 ? 9.305 -21.422 -20.078 1 62.34 41 TYR B C 1
ATOM 1140 O O . TYR B 1 41 ? 9.781 -21.203 -21.203 1 62.34 41 TYR B O 1
ATOM 1148 N N . ILE B 1 42 ? 8.141 -20.922 -19.75 1 72.62 42 ILE B N 1
ATOM 1149 C CA . ILE B 1 42 ? 7.703 -19.734 -20.469 1 72.62 42 ILE B CA 1
ATOM 1150 C C . ILE B 1 42 ? 8.281 -18.484 -19.797 1 72.62 42 ILE B C 1
ATOM 1152 O O . ILE B 1 42 ? 8.273 -18.359 -18.578 1 72.62 42 ILE B O 1
ATOM 1156 N N . VAL B 1 43 ? 9.023 -17.828 -20.531 1 81.44 43 VAL B N 1
ATOM 1157 C CA . VAL B 1 43 ? 9.617 -16.562 -20.062 1 81.44 43 VAL B CA 1
ATOM 1158 C C . VAL B 1 43 ? 8.711 -15.398 -20.438 1 81.44 43 VAL B C 1
ATOM 1160 O O . VAL B 1 43 ? 8.148 -15.367 -21.531 1 81.44 43 VAL B O 1
ATOM 1163 N N . TYR B 1 44 ? 8.461 -14.648 -19.484 1 86.38 44 TYR B N 1
ATOM 1164 C CA . TYR B 1 44 ? 7.688 -13.422 -19.656 1 86.38 44 TYR B CA 1
ATOM 1165 C C . TYR B 1 44 ? 8.578 -12.195 -19.516 1 86.38 44 TYR B C 1
ATOM 1167 O O . TYR B 1 44 ? 9.086 -11.898 -18.438 1 86.38 44 TYR B O 1
ATOM 1175 N N . MET B 1 45 ? 8.781 -11.422 -20.578 1 90.31 45 MET B N 1
ATOM 1176 C CA . MET B 1 45 ? 9.688 -10.281 -20.625 1 90.31 45 MET B CA 1
ATOM 1177 C C . MET B 1 45 ? 11.078 -10.672 -20.141 1 90.31 45 MET B C 1
ATOM 1179 O O . MET B 1 45 ? 11.672 -9.977 -19.312 1 90.31 45 MET B O 1
ATOM 1183 N N . GLY B 1 46 ? 11.445 -11.797 -20.438 1 89.31 46 GLY B N 1
ATOM 1184 C CA . GLY B 1 46 ? 12.789 -12.281 -20.172 1 89.31 46 GLY B CA 1
ATOM 1185 C C . GLY B 1 46 ? 12.922 -12.961 -18.828 1 89.31 46 GLY B C 1
ATOM 1186 O O . GLY B 1 46 ? 14 -13.438 -18.469 1 89.31 46 GLY B O 1
ATOM 1187 N N . LEU B 1 47 ? 11.93 -12.984 -18.031 1 90.12 47 LEU B N 1
ATOM 1188 C CA . LEU B 1 47 ? 11.977 -13.586 -16.703 1 90.12 47 LEU B CA 1
ATOM 1189 C C . LEU B 1 47 ? 10.945 -14.703 -16.562 1 90.12 47 LEU B C 1
ATOM 1191 O O . LEU B 1 47 ? 9.906 -14.672 -17.219 1 90.12 47 LEU B O 1
ATOM 1195 N N . THR B 1 48 ? 11.312 -15.578 -15.758 1 87.31 48 THR B N 1
ATOM 1196 C CA . THR B 1 48 ? 10.367 -16.656 -15.492 1 87.31 48 THR B CA 1
ATOM 1197 C C . THR B 1 48 ? 9.281 -16.203 -14.523 1 87.31 48 THR B C 1
ATOM 1199 O O . THR B 1 48 ? 9.43 -15.18 -13.859 1 87.31 48 THR B O 1
ATOM 1202 N N . LYS B 1 49 ? 8.188 -16.891 -14.445 1 87.06 49 LYS B N 1
ATOM 1203 C CA . LYS B 1 49 ? 7.117 -16.609 -13.492 1 87.06 49 LYS B CA 1
ATOM 1204 C C . LYS B 1 49 ? 7.641 -16.625 -12.062 1 87.06 49 LYS B C 1
ATOM 1206 O O . LYS B 1 49 ? 7.289 -15.766 -11.258 1 87.06 49 LYS B O 1
ATOM 1211 N N . ALA B 1 50 ? 8.469 -17.578 -11.828 1 86.19 50 ALA B N 1
ATOM 1212 C CA . ALA B 1 50 ? 9.031 -17.719 -10.484 1 86.19 50 ALA B CA 1
ATOM 1213 C C . ALA B 1 50 ? 9.828 -16.469 -10.102 1 86.19 50 ALA B C 1
ATOM 1215 O O . ALA B 1 50 ? 9.789 -16.031 -8.953 1 86.19 50 ALA B O 1
ATOM 1216 N N . THR B 1 51 ? 10.539 -15.938 -11.078 1 90.12 51 THR B N 1
ATOM 1217 C CA . THR B 1 51 ? 11.352 -14.75 -10.812 1 90.12 51 THR B CA 1
ATOM 1218 C C . THR B 1 51 ? 10.469 -13.531 -10.586 1 90.12 51 THR B C 1
ATOM 1220 O O . THR B 1 51 ? 10.758 -12.695 -9.727 1 90.12 51 THR B O 1
ATOM 1223 N N . TRP B 1 52 ? 9.43 -13.422 -11.328 1 92.62 52 TRP B N 1
ATOM 1224 C CA . TRP B 1 52 ? 8.477 -12.328 -11.148 1 92.62 52 TRP B CA 1
ATOM 1225 C C . TRP B 1 52 ? 7.867 -12.375 -9.75 1 92.62 52 TRP B C 1
ATOM 1227 O O . TRP B 1 52 ? 7.75 -11.344 -9.086 1 92.62 52 TRP B O 1
ATOM 1237 N N . VAL B 1 53 ? 7.488 -13.531 -9.297 1 90.56 53 VAL B N 1
ATOM 1238 C CA . VAL B 1 53 ? 6.879 -13.719 -7.98 1 90.56 53 VAL B CA 1
ATOM 1239 C C . VAL B 1 53 ? 7.898 -13.383 -6.891 1 90.56 53 VAL B C 1
ATOM 1241 O O . VAL B 1 53 ? 7.555 -12.766 -5.883 1 90.56 53 VAL B O 1
ATOM 1244 N N . TRP B 1 54 ? 9.102 -13.773 -7.188 1 92.56 54 TRP B N 1
ATOM 1245 C CA . TRP B 1 54 ? 10.172 -13.5 -6.23 1 92.56 54 TRP B CA 1
ATOM 1246 C C . TRP B 1 54 ? 10.383 -12 -6.066 1 92.56 54 TRP B C 1
ATOM 1248 O O . TRP B 1 54 ? 10.477 -11.5 -4.941 1 92.56 54 TRP B O 1
ATOM 1258 N N . ILE B 1 55 ? 10.453 -11.281 -7.125 1 95.12 55 ILE B N 1
ATOM 1259 C CA . ILE B 1 55 ? 10.648 -9.836 -7.102 1 95.12 55 ILE B CA 1
ATOM 1260 C C . ILE B 1 55 ? 9.469 -9.172 -6.402 1 95.12 55 ILE B C 1
ATOM 1262 O O . ILE B 1 55 ? 9.648 -8.352 -5.5 1 95.12 55 ILE B O 1
ATOM 1266 N N . HIS B 1 56 ? 8.242 -9.469 -6.789 1 96.69 56 HIS B N 1
ATOM 1267 C CA . HIS B 1 56 ? 7.031 -8.914 -6.199 1 96.69 56 HIS B CA 1
ATOM 1268 C C . HIS B 1 56 ? 6.977 -9.18 -4.695 1 96.69 56 HIS B C 1
ATOM 1270 O O . HIS B 1 56 ? 6.656 -8.281 -3.914 1 96.69 56 HIS B O 1
ATOM 1276 N N . SER B 1 57 ? 7.371 -10.359 -4.297 1 95.5 57 SER B N 1
ATOM 1277 C CA . SER B 1 57 ? 7.273 -10.734 -2.889 1 95.5 57 SER B CA 1
ATOM 1278 C C . SER B 1 57 ? 8.312 -10 -2.047 1 95.5 57 SER B C 1
ATOM 1280 O O . SER B 1 57 ? 8.016 -9.562 -0.93 1 95.5 57 SER B O 1
ATOM 1282 N N . ARG B 1 58 ? 9.477 -9.875 -2.578 1 95.94 58 ARG B N 1
ATOM 1283 C CA . ARG B 1 58 ? 10.523 -9.188 -1.833 1 95.94 58 ARG B CA 1
ATOM 1284 C C . ARG B 1 58 ? 10.195 -7.707 -1.665 1 95.94 58 ARG B C 1
ATOM 1286 O O . ARG B 1 58 ? 10.312 -7.16 -0.565 1 95.94 58 ARG B O 1
ATOM 1293 N N . ILE B 1 59 ? 9.82 -7.07 -2.719 1 97.25 59 ILE B N 1
ATOM 1294 C CA . ILE B 1 59 ? 9.461 -5.66 -2.658 1 97.25 59 ILE B CA 1
ATOM 1295 C C . ILE B 1 59 ? 8.219 -5.484 -1.786 1 97.25 59 ILE B C 1
ATOM 1297 O O . ILE B 1 59 ? 8.102 -4.5 -1.05 1 97.25 59 ILE B O 1
ATOM 1301 N N . GLY B 1 60 ? 7.312 -6.422 -1.889 1 97.56 60 GLY B N 1
ATOM 1302 C CA . GLY B 1 60 ? 6.117 -6.379 -1.062 1 97.56 60 GLY B CA 1
ATOM 1303 C C . GLY B 1 60 ? 6.418 -6.449 0.424 1 97.56 60 GLY B C 1
ATOM 1304 O O . GLY B 1 60 ? 5.82 -5.719 1.219 1 97.56 60 GLY B O 1
ATOM 1305 N N . ILE B 1 61 ? 7.32 -7.32 0.81 1 96.69 61 ILE B N 1
ATOM 1306 C CA . ILE B 1 61 ? 7.703 -7.465 2.211 1 96.69 61 ILE B CA 1
ATOM 1307 C C . ILE B 1 61 ? 8.359 -6.18 2.705 1 96.69 61 ILE B C 1
ATOM 1309 O O . ILE B 1 61 ? 8.062 -5.707 3.805 1 96.69 61 ILE B O 1
ATOM 1313 N N . LEU B 1 62 ? 9.219 -5.668 1.891 1 96.94 62 LEU B N 1
ATOM 1314 C CA . LEU B 1 62 ? 9.852 -4.395 2.229 1 96.94 62 LEU B CA 1
ATOM 1315 C C . LEU B 1 62 ? 8.805 -3.299 2.387 1 96.94 62 LEU B C 1
ATOM 1317 O O . LEU B 1 62 ? 8.891 -2.477 3.301 1 96.94 62 LEU B O 1
ATOM 1321 N N . MET B 1 63 ? 7.809 -3.303 1.529 1 97.19 63 MET B N 1
ATOM 1322 C CA . MET B 1 63 ? 6.75 -2.297 1.588 1 97.19 63 MET B CA 1
ATOM 1323 C C . MET B 1 63 ? 5.941 -2.436 2.873 1 97.19 63 MET B C 1
ATOM 1325 O O . MET B 1 63 ? 5.562 -1.434 3.482 1 97.19 63 MET B O 1
ATOM 1329 N N . ILE B 1 64 ? 5.68 -3.635 3.303 1 97.56 64 ILE B N 1
ATOM 1330 C CA . ILE B 1 64 ? 4.922 -3.865 4.527 1 97.56 64 ILE B CA 1
ATOM 1331 C C . ILE B 1 64 ? 5.652 -3.246 5.715 1 97.56 64 ILE B C 1
ATOM 1333 O O . ILE B 1 64 ? 5.047 -2.561 6.539 1 97.56 64 ILE B O 1
ATOM 1337 N N . ILE B 1 65 ? 6.941 -3.463 5.797 1 96.94 65 ILE B N 1
ATOM 1338 C CA . ILE B 1 65 ? 7.762 -2.918 6.871 1 96.94 65 ILE B CA 1
ATOM 1339 C C . ILE B 1 65 ? 7.684 -1.393 6.859 1 96.94 65 ILE B C 1
ATOM 1341 O O . ILE B 1 65 ? 7.469 -0.765 7.898 1 96.94 65 ILE B O 1
ATOM 1345 N N . LEU B 1 66 ? 7.777 -0.769 5.715 1 96.19 66 LEU B N 1
ATOM 1346 C CA . LEU B 1 66 ? 7.77 0.685 5.594 1 96.19 66 LEU B CA 1
ATOM 1347 C C . LEU B 1 66 ? 6.383 1.246 5.891 1 96.19 66 LEU B C 1
ATOM 1349 O O . LEU B 1 66 ? 6.254 2.35 6.426 1 96.19 66 LEU B O 1
ATOM 1353 N N . VAL B 1 67 ? 5.344 0.494 5.539 1 96.19 67 VAL B N 1
ATOM 1354 C CA . VAL B 1 67 ? 3.994 0.952 5.844 1 96.19 67 VAL B CA 1
ATOM 1355 C C . VAL B 1 67 ? 3.797 1.001 7.359 1 96.19 67 VAL B C 1
ATOM 1357 O O . VAL B 1 67 ? 3.152 1.916 7.879 1 96.19 67 VAL B O 1
ATOM 1360 N N . VAL B 1 68 ? 4.336 0.025 8.047 1 94.88 68 VAL B N 1
ATOM 1361 C CA . VAL B 1 68 ? 4.266 0.03 9.5 1 94.88 68 VAL B CA 1
ATOM 1362 C C . VAL B 1 68 ? 4.961 1.273 10.047 1 94.88 68 VAL B C 1
ATOM 1364 O O . VAL B 1 68 ? 4.422 1.966 10.914 1 94.88 68 VAL B O 1
ATOM 1367 N N . ILE B 1 69 ? 6.121 1.581 9.594 1 94.06 69 ILE B N 1
ATOM 1368 C CA . ILE B 1 69 ? 6.867 2.768 10 1 94.06 69 ILE B CA 1
ATOM 1369 C C . ILE B 1 69 ? 6.066 4.023 9.656 1 94.06 69 ILE B C 1
ATOM 1371 O O . ILE B 1 69 ? 5.98 4.953 10.461 1 94.06 69 ILE B O 1
ATOM 1375 N N . HIS B 1 70 ? 5.531 4.07 8.422 1 92.38 70 HIS B N 1
ATOM 1376 C CA . HIS B 1 70 ? 4.66 5.156 7.988 1 92.38 70 HIS B CA 1
ATOM 1377 C C . HIS B 1 70 ? 3.537 5.395 8.992 1 92.38 70 HIS B C 1
ATOM 1379 O O . HIS B 1 70 ? 3.26 6.539 9.359 1 92.38 70 HIS B O 1
ATOM 1385 N N . PHE B 1 71 ? 2.912 4.363 9.492 1 91.62 71 PHE B N 1
ATOM 1386 C CA . PHE B 1 71 ? 1.82 4.488 10.453 1 91.62 71 PHE B CA 1
ATOM 1387 C C . PHE B 1 71 ? 2.322 5.055 11.773 1 91.62 71 PHE B C 1
ATOM 1389 O O . PHE B 1 71 ? 1.633 5.848 12.422 1 91.62 71 PHE B O 1
ATOM 1396 N N . ILE B 1 72 ? 3.502 4.617 12.172 1 91.5 72 ILE B N 1
ATOM 1397 C CA . ILE B 1 72 ? 4.094 5.094 13.422 1 91.5 72 ILE B CA 1
ATOM 1398 C C . ILE B 1 72 ? 4.391 6.59 13.312 1 91.5 72 ILE B C 1
ATOM 1400 O O . ILE B 1 72 ? 4.121 7.352 14.242 1 91.5 72 ILE B O 1
ATOM 1404 N N . LEU B 1 73 ? 4.871 7.059 12.203 1 86.44 73 LEU B N 1
ATOM 1405 C CA . LEU B 1 73 ? 5.223 8.453 11.977 1 86.44 73 LEU B CA 1
ATOM 1406 C C . LEU B 1 73 ? 3.975 9.328 11.898 1 86.44 73 LEU B C 1
ATOM 1408 O O . LEU B 1 73 ? 4.012 10.508 12.25 1 86.44 73 LEU B O 1
ATOM 1412 N N . HIS B 1 74 ? 2.912 8.711 11.438 1 85.38 74 HIS B N 1
ATOM 1413 C CA . HIS B 1 74 ? 1.683 9.477 11.258 1 85.38 74 HIS B CA 1
ATOM 1414 C C . HIS B 1 74 ? 0.663 9.141 12.336 1 85.38 74 HIS B C 1
ATOM 1416 O O . HIS B 1 74 ? -0.533 9.391 12.172 1 85.38 74 HIS B O 1
ATOM 1422 N N . TRP B 1 75 ? 1.12 8.648 13.461 1 86.81 75 TRP B N 1
ATOM 1423 C CA . TRP B 1 75 ? 0.249 8.18 14.531 1 86.81 75 TRP B CA 1
ATOM 1424 C C . TRP B 1 75 ? -0.544 9.336 15.133 1 86.81 75 TRP B C 1
ATOM 1426 O O . TRP B 1 75 ? -1.731 9.195 15.438 1 86.81 75 TRP B O 1
ATOM 1436 N N . LYS B 1 76 ? 0.039 10.453 15.273 1 83.62 76 LYS B N 1
ATOM 1437 C CA . LYS B 1 76 ? -0.644 11.609 15.852 1 83.62 76 LYS B CA 1
ATOM 1438 C C . LYS B 1 76 ? -1.778 12.086 14.945 1 83.62 76 LYS B C 1
ATOM 1440 O O . LYS B 1 76 ? -2.869 12.398 15.43 1 83.62 76 LYS B O 1
ATOM 1445 N N . TRP B 1 77 ? -1.394 12.094 13.695 1 77.88 77 TRP B N 1
ATOM 1446 C CA . TRP B 1 77 ? -2.406 12.5 12.727 1 77.88 77 TRP B CA 1
ATOM 1447 C C . TRP B 1 77 ? -3.566 11.516 12.703 1 77.88 77 TRP B C 1
ATOM 1449 O O . TRP B 1 77 ? -4.73 11.914 12.656 1 77.88 77 TRP B O 1
ATOM 1459 N N . ILE B 1 78 ? -3.295 10.281 12.75 1 81.56 78 ILE B N 1
ATOM 1460 C CA . ILE B 1 78 ? -4.309 9.234 12.711 1 81.56 78 ILE B CA 1
ATOM 1461 C C . ILE B 1 78 ? -5.219 9.352 13.93 1 81.56 78 ILE B C 1
ATOM 1463 O O . ILE B 1 78 ? -6.445 9.32 13.805 1 81.56 78 ILE B O 1
ATOM 1467 N N . VAL B 1 79 ? -4.637 9.43 15.047 1 84 79 VAL B N 1
ATOM 1468 C CA . VAL B 1 79 ? -5.398 9.516 16.297 1 84 79 VAL B CA 1
ATOM 1469 C C . VAL B 1 79 ? -6.27 10.766 16.281 1 84 79 VAL B C 1
ATOM 1471 O O . VAL B 1 79 ? -7.453 10.711 16.609 1 84 79 VAL B O 1
ATOM 1474 N N . CYS B 1 80 ? -5.75 11.875 15.836 1 81.62 80 CYS B N 1
ATOM 1475 C CA . CYS B 1 80 ? -6.469 13.148 15.82 1 81.62 80 CYS B CA 1
ATOM 1476 C C . CYS B 1 80 ? -7.637 13.094 14.844 1 81.62 80 CYS B C 1
ATOM 1478 O O . CYS B 1 80 ? -8.742 13.523 15.172 1 81.62 80 CYS B O 1
ATOM 1480 N N . THR B 1 81 ? -7.34 12.594 13.734 1 77.38 81 THR B N 1
ATOM 1481 C CA . THR B 1 81 ? -8.383 12.523 12.719 1 77.38 81 THR B CA 1
ATOM 1482 C C . THR B 1 81 ? -9.492 11.57 13.141 1 77.38 81 THR B C 1
ATOM 1484 O O . THR B 1 81 ? -10.672 11.836 12.906 1 77.38 81 THR B O 1
ATOM 1487 N N . THR B 1 82 ? -9.125 10.5 13.711 1 80 82 THR B N 1
ATOM 1488 C CA . THR B 1 82 ? -10.109 9.547 14.211 1 80 82 THR B CA 1
ATOM 1489 C C . THR B 1 82 ? -10.953 10.172 15.312 1 80 82 THR B C 1
ATOM 1491 O O . THR B 1 82 ? -12.18 10.008 15.336 1 80 82 THR B O 1
ATOM 1494 N N . LYS B 1 83 ? -10.297 10.883 16.234 1 82.75 83 LYS B N 1
ATOM 1495 C CA . LYS B 1 83 ? -11 11.547 17.312 1 82.75 83 LYS B CA 1
ATOM 1496 C C . LYS B 1 83 ? -11.93 12.633 16.781 1 82.75 83 LYS B C 1
ATOM 1498 O O . LYS B 1 83 ? -13.055 12.781 17.266 1 82.75 83 LYS B O 1
ATOM 1503 N N . ASN B 1 84 ? -11.438 13.352 15.836 1 78.62 84 ASN B N 1
ATOM 1504 C CA . ASN B 1 84 ? -12.242 14.414 15.242 1 78.62 84 ASN B CA 1
ATOM 1505 C C . ASN B 1 84 ? -13.461 13.859 14.508 1 78.62 84 ASN B C 1
ATOM 1507 O O . ASN B 1 84 ? -14.516 14.492 14.477 1 78.62 84 ASN B O 1
ATOM 1511 N N . PHE B 1 85 ? -13.156 12.789 13.859 1 75.88 85 PHE B N 1
ATOM 1512 C CA . PHE B 1 85 ? -14.242 12.148 13.117 1 75.88 85 PHE B CA 1
ATOM 1513 C C . PHE B 1 85 ? -15.336 11.672 14.07 1 75.88 85 PHE B C 1
ATOM 1515 O O . PHE B 1 85 ? -16.516 11.805 13.781 1 75.88 85 PHE B O 1
ATOM 1522 N N . PHE B 1 86 ? -14.898 11.086 15.125 1 77.12 86 PHE B N 1
ATOM 1523 C CA . PHE B 1 86 ? -15.867 10.531 16.062 1 77.12 86 PHE B CA 1
ATOM 1524 C C . PHE B 1 86 ? -16.234 11.555 17.125 1 77.12 86 PHE B C 1
ATOM 1526 O O . PHE B 1 86 ? -17.344 11.508 17.672 1 77.12 86 PHE B O 1
ATOM 1533 N N . ARG B 1 87 ? -14.992 12.227 17.641 1 67.81 87 ARG B N 1
ATOM 1534 C CA . ARG B 1 87 ? -15.25 13.141 18.75 1 67.81 87 ARG B CA 1
ATOM 1535 C C . ARG B 1 87 ? -15.305 14.586 18.281 1 67.81 87 ARG B C 1
ATOM 1537 O O . ARG B 1 87 ? -14.461 15.016 17.484 1 67.81 87 ARG B O 1
ATOM 1544 N N . LYS B 1 88 ? -16.266 15.172 17.953 1 62.44 88 LYS B N 1
ATOM 1545 C CA . LYS B 1 88 ? -16.5 16.578 17.609 1 62.44 88 LYS B CA 1
ATOM 1546 C C . LYS B 1 88 ? -15.438 17.484 18.219 1 62.44 88 LYS B C 1
ATOM 1548 O O . LYS B 1 88 ? -15.641 18.688 18.344 1 62.44 88 LYS B O 1
ATOM 1553 N N . GLU B 1 89 ? -14.336 16.672 18.844 1 57.72 89 GLU B N 1
ATOM 1554 C CA . GLU B 1 89 ? -13.391 17.562 19.5 1 57.72 89 GLU B CA 1
ATOM 1555 C C . GLU B 1 89 ? -12.203 17.891 18.594 1 57.72 89 GLU B C 1
ATOM 1557 O O . GLU B 1 89 ? -11.852 17.094 17.719 1 57.72 89 GLU B O 1
ATOM 1562 N N . ARG B 1 90 ? -11.898 19.031 18.312 1 60.31 90 ARG B N 1
ATOM 1563 C CA . ARG B 1 90 ? -10.852 19.531 17.422 1 60.31 90 ARG B CA 1
ATOM 1564 C C . ARG B 1 90 ? -9.469 19.141 17.938 1 60.31 90 ARG B C 1
ATOM 1566 O O . ARG B 1 90 ? -9.102 19.469 19.062 1 60.31 90 ARG B O 1
ATOM 1573 N N . CYS B 1 91 ? -8.891 18.031 17.547 1 63.34 91 CYS B N 1
ATOM 1574 C CA . CYS B 1 91 ? -7.504 17.734 17.891 1 63.34 91 CYS B CA 1
ATOM 1575 C C . CYS B 1 91 ? -6.551 18.719 17.219 1 63.34 91 CYS B C 1
ATOM 1577 O O . CYS B 1 91 ? -6.719 19.047 16.047 1 63.34 91 CYS B O 1
ATOM 1579 N N . GLU B 1 92 ? -5.832 19.609 17.953 1 52.41 92 GLU B N 1
ATOM 1580 C CA . GLU B 1 92 ? -4.844 20.578 17.484 1 52.41 92 GLU B CA 1
ATOM 1581 C C . GLU B 1 92 ? -3.594 19.891 16.953 1 52.41 92 GLU B C 1
ATOM 1583 O O . GLU B 1 92 ? -2.941 19.125 17.672 1 52.41 92 GLU B O 1
ATOM 1588 N N . LEU B 1 93 ? -3.535 19.172 15.875 1 53.31 93 LEU B N 1
ATOM 1589 C CA . LEU B 1 93 ? -2.307 18.625 15.312 1 53.31 93 LEU B CA 1
ATOM 1590 C C . LEU B 1 93 ? -1.211 19.688 15.258 1 53.31 93 LEU B C 1
ATOM 1592 O O . LEU B 1 93 ? -1.448 20.797 14.797 1 53.31 93 LEU B O 1
ATOM 1596 N N . GLU B 1 94 ? -0.369 19.625 16.328 1 45.53 94 GLU B N 1
ATOM 1597 C CA . GLU B 1 94 ? 0.754 20.547 16.484 1 45.53 94 GLU B CA 1
ATOM 1598 C C . GLU B 1 94 ? 1.377 20.891 15.125 1 45.53 94 GLU B C 1
ATOM 1600 O O . GLU B 1 94 ? 1.519 20.016 14.266 1 45.53 94 GLU B O 1
ATOM 1605 N N . LYS B 1 95 ? 1.381 22.141 14.773 1 45.81 95 LYS B N 1
ATOM 1606 C CA . LYS B 1 95 ? 2.012 22.859 13.672 1 45.81 95 LYS B CA 1
ATOM 1607 C C . LYS B 1 95 ? 3.434 22.359 13.43 1 45.81 95 LYS B C 1
ATOM 1609 O O . LYS B 1 95 ? 4.191 22.141 14.383 1 45.81 95 LYS B O 1
ATOM 1614 N N . VAL B 1 96 ? 3.65 21.391 12.609 1 41.28 96 VAL B N 1
ATOM 1615 C CA . VAL B 1 96 ? 5.035 21.219 12.18 1 41.28 96 VAL B CA 1
ATOM 1616 C C . VAL B 1 96 ? 5.723 22.578 12.117 1 41.28 96 VAL B C 1
ATOM 1618 O O . VAL B 1 96 ? 5.414 23.391 11.25 1 41.28 96 VAL B O 1
ATOM 1621 N N . ASP B 1 97 ? 5.867 23.297 13.211 1 32.22 97 ASP B N 1
ATOM 1622 C CA . ASP B 1 97 ? 6.672 24.516 13.25 1 32.22 97 ASP B CA 1
ATOM 1623 C C . ASP B 1 97 ? 8.008 24.312 12.531 1 32.22 97 ASP B C 1
ATOM 1625 O O . ASP B 1 97 ? 8.609 23.234 12.625 1 32.22 97 ASP B O 1
ATOM 1629 N N . SER B 1 98 ? 8.586 25.469 11.773 1 29.72 98 SER B N 1
ATOM 1630 C CA . SER B 1 98 ? 9.914 25.812 11.281 1 29.72 98 SER B CA 1
ATOM 1631 C C . SER B 1 98 ? 10.984 25.531 12.32 1 29.72 98 SER B C 1
ATOM 1633 O O . SER B 1 98 ? 10.828 25.875 13.5 1 29.72 98 SER B O 1
#

pLDDT: mean 80.97, std 17.08, range [29.72, 97.75]

Sequence (196 aa):
MTRQKTNYLVDLALTTLFFGVAGTGLFMYFFIPSGVQRGRYIVYMGLTKATWVWIHSRIGILMIILVVIHFILHWKWIVCTTKNFFRKERCELEKVDSMTRQKTNYLVDLALTTLFFGVAGTGLFMYFFIPSGVQRGRYIVYMGLTKATWVWIHSRIGILMIILVVIHFILHWKWIVCTTKNFFRKERCELEKVDS

Solvent-accessible surface area (backbone atoms only — not comparable to full-atom values): 11476 Å² total; per-residue (Å²): 130,57,72,66,53,54,51,48,50,51,50,51,51,47,54,53,42,46,52,51,30,52,49,48,49,50,47,39,66,75,72,41,70,91,63,70,68,79,88,60,92,56,62,58,95,84,33,41,63,68,53,52,50,49,52,33,49,53,44,41,53,53,42,52,57,49,50,53,51,51,46,64,76,41,39,67,59,51,53,32,51,53,40,36,71,74,34,91,48,81,58,80,74,76,71,86,71,135,129,58,72,64,52,54,51,50,51,52,50,52,50,47,54,54,41,46,52,51,31,51,49,48,48,52,48,38,66,73,72,42,71,93,63,71,67,79,89,60,91,57,62,57,96,84,34,41,64,68,53,51,52,50,52,34,50,53,46,42,52,54,42,52,56,49,49,53,52,51,49,63,76,40,39,66,59,51,52,33,51,52,39,35,71,74,36,90,48,82,59,79,74,76,71,86,72,136

Radius of gyration: 20.2 Å; Cα contacts (8 Å, |Δi|>4): 129; chains: 2; bounding box: 38×61×40 Å

InterPro domains:
  IPR016174 Di-haem cytochrome, transmembrane [SSF81342] (12-76)
  IPR025517 Flavinylation-associated cytochrome domain [PF14358] (9-75)

Secondary structure (DSSP, 8-state):
--HHHHHHHHHHHHHHHHHHHHHHHHHHHHHS-SS--SS---EETTEEHHHHHHHHHHHHHHHHHHHHHHHHHTHHHHHHHHHHHHSS----------/--HHHHHHHHHHHHHHHHHHHHHHHHHHHHHS-SS--SS---EETTEEHHHHHHHHHHHHHHHHHHHHHHHHHTHHHHHHHHHHHHS-----------

Organism: Methanosarcina acetivorans (strain ATCC 35395 / DSM 2834 / JCM 12185 / C2A) (NCBI:txid188937)